Protein AF-X1NLQ5-F1 (afdb_monomer_lite)

Foldseek 3Di:
DDPPDQVVQADDDDWDKDAWFQAWDKDKDKDDWDDQQPDDLPKWKKKWWWKKKAAAPADPQWFRKWWFKWKDQPRPPDTDTQDTCCVPVDHHGMDGQHDPPGTDIGTPSVQRSTTMMIMTIIGTDGRTTGRMMMIIYPIDIDIGDDDPDPDPPLQFWAKFFRDWPDDDQEDAAQDKDWTKTKMATAHQAWDWKKKKKWKAFPVVRDTPDIFIDHGDTHHHGDTDMDTTPIDHHHAPTKMKMKMAIDDPRHPDRVRGIDMDIHHHHHDDPPPDDPPPDD

pLDDT: mean 75.46, std 15.58, range [33.31, 97.88]

Organism: NCBI:txid412755

Secondary structure (DSSP, 8-state):
-----GGGSSSSS--EEE---SS-EEEEEEPPPEE-TTS-TTSEEEEEEEEEEEE----TTS---EEEEEEESSSSS--EEEEEHHHHS-SSEEEEE--SS--EEEE-GGGTTSEEEEEEEEEE-SSS---EEEEEEEEEEEEES---SS---TTS--EEEEEEEES-SEEETT--B--EEEEEE-SSS-EEEEEEEEEEETTT--EEEEEEEEEEEE-TT-EEEEE-S-B-PPTTEEEEEEEEEE-TT-S-TTSSEEEEEEEEE------S------

Sequence (278 aa):
HGNYAPGQFCHGSWGAYIWWSSYPQNEWLKTFPVDLSGYDPEDSVDLTLSSAFYQGWPPPWAGTGGNYIKVSTDGGATYDEIVDLVTEYGGSGWTYINDYPNPLEIRISEYIGETIMIAFHYYASTIYGGFSVWSVDDVCVIVSGGGGGEEPDVDSLDLELMAIIRPKTEEEANVPFTPEILVFNNLDSTAHARLSCKIKDRQTMENVYEDILSVVPLEPGENDIYGFRDFTPEGGKEYNALFTLEHPDDVNPDNDYKDKNFYATVGMDVTPFEILAP

Radius of gyration: 22.12 Å; chains: 1; bounding box: 66×36×52 Å

Structure (mmCIF, N/CA/C/O backbone):
data_AF-X1NLQ5-F1
#
_entry.id   AF-X1NLQ5-F1
#
loop_
_atom_site.group_PDB
_atom_site.id
_atom_site.type_symbol
_atom_site.label_atom_id
_atom_site.label_alt_id
_atom_site.label_comp_id
_atom_site.label_asym_id
_atom_site.label_entity_id
_atom_site.label_seq_id
_atom_site.pdbx_PDB_ins_code
_atom_site.Cartn_x
_atom_site.Cartn_y
_atom_site.Cartn_z
_atom_site.occupancy
_atom_site.B_iso_or_equiv
_atom_site.auth_seq_id
_atom_site.auth_comp_id
_atom_site.auth_asym_id
_atom_site.auth_atom_id
_atom_site.pdbx_PDB_model_num
ATOM 1 N N . HIS A 1 1 ? 27.776 21.283 -0.385 1.00 33.31 1 HIS A N 1
ATOM 2 C CA . HIS A 1 1 ? 27.077 20.373 -1.309 1.00 33.31 1 HIS A CA 1
ATOM 3 C C . HIS A 1 1 ? 26.484 19.266 -0.458 1.00 33.31 1 HIS A C 1
ATOM 5 O O . HIS A 1 1 ? 27.247 18.459 0.050 1.00 33.31 1 HIS A O 1
ATOM 11 N N . GLY A 1 2 ? 25.187 19.353 -0.145 1.00 35.50 2 GLY A N 1
ATOM 12 C CA . GLY A 1 2 ? 24.512 18.368 0.705 1.00 35.50 2 GLY A CA 1
ATOM 13 C C . GLY A 1 2 ? 24.489 17.009 0.012 1.00 35.50 2 GLY A C 1
ATOM 14 O O . GLY A 1 2 ? 24.264 16.945 -1.194 1.00 35.50 2 GLY A O 1
ATOM 15 N N . ASN A 1 3 ? 24.800 15.954 0.758 1.00 39.50 3 ASN A N 1
ATOM 16 C CA . ASN A 1 3 ? 24.782 14.580 0.275 1.00 39.50 3 ASN A CA 1
ATOM 17 C C . ASN A 1 3 ? 23.325 14.138 0.083 1.00 39.50 3 ASN A C 1
ATOM 19 O O . ASN A 1 3 ? 22.715 13.645 1.024 1.00 39.50 3 ASN A O 1
ATOM 23 N N . TYR A 1 4 ? 22.777 14.330 -1.117 1.00 47.78 4 TYR A N 1
ATOM 24 C CA . TYR A 1 4 ? 21.528 13.698 -1.541 1.00 47.78 4 TYR A CA 1
ATOM 25 C C . TYR A 1 4 ? 21.849 12.251 -1.910 1.00 47.78 4 TYR A C 1
ATOM 27 O O . TYR A 1 4 ? 22.254 11.957 -3.035 1.00 47.78 4 TYR A O 1
ATOM 35 N N . ALA A 1 5 ? 21.798 11.366 -0.918 1.00 55.50 5 ALA A N 1
ATOM 36 C CA . ALA A 1 5 ? 21.852 9.934 -1.155 1.00 55.50 5 ALA A CA 1
ATOM 37 C C . ALA A 1 5 ? 20.409 9.427 -1.341 1.00 55.50 5 ALA A C 1
ATOM 39 O O . ALA A 1 5 ? 19.540 9.827 -0.569 1.00 55.50 5 ALA A O 1
ATOM 40 N N . PRO A 1 6 ? 20.141 8.521 -2.296 1.00 53.88 6 PRO A N 1
ATOM 41 C CA . PRO A 1 6 ? 18.822 7.918 -2.511 1.00 53.88 6 PRO A CA 1
ATOM 42 C C . PRO A 1 6 ? 18.274 7.229 -1.249 1.00 53.88 6 PRO A C 1
ATOM 44 O O . PRO A 1 6 ? 17.067 7.113 -1.098 1.00 53.88 6 PRO A O 1
ATOM 47 N N . GLY A 1 7 ? 19.141 6.860 -0.295 1.00 54.59 7 GLY A N 1
ATOM 48 C CA . GLY A 1 7 ? 18.754 6.325 1.014 1.00 54.59 7 GLY A CA 1
ATOM 49 C C . GLY A 1 7 ? 17.890 7.252 1.880 1.00 54.59 7 GLY A C 1
ATOM 50 O O . GLY A 1 7 ? 17.379 6.813 2.900 1.00 54.59 7 GLY A O 1
ATOM 51 N N . GLN A 1 8 ? 17.731 8.523 1.501 1.00 56.44 8 GLN A N 1
ATOM 52 C CA . GLN A 1 8 ? 16.854 9.476 2.191 1.00 56.44 8 GLN A CA 1
ATOM 53 C C . GLN A 1 8 ? 15.404 9.461 1.680 1.00 56.44 8 GLN A C 1
ATOM 55 O O . GLN A 1 8 ? 14.585 10.193 2.223 1.00 56.44 8 GLN A O 1
ATOM 60 N N . PHE A 1 9 ? 15.099 8.665 0.650 1.00 59.53 9 PHE A N 1
ATOM 61 C CA . PHE A 1 9 ? 13.811 8.684 -0.060 1.00 59.53 9 PHE A CA 1
ATOM 62 C C . PHE A 1 9 ? 13.050 7.362 0.043 1.00 59.53 9 PHE A C 1
ATOM 64 O O . PHE A 1 9 ? 12.179 7.103 -0.777 1.00 59.53 9 PHE A O 1
ATOM 71 N N . CYS A 1 10 ? 13.408 6.525 1.016 1.00 56.34 10 CYS A N 1
ATOM 72 C CA . CYS A 1 10 ? 12.655 5.318 1.322 1.00 56.34 10 CYS A CA 1
ATOM 73 C C . CYS A 1 10 ? 11.902 5.475 2.633 1.00 56.34 10 CYS A C 1
ATOM 75 O O . CYS A 1 10 ? 12.393 6.081 3.593 1.00 56.34 10 CYS A O 1
ATOM 77 N N . HIS A 1 11 ? 10.709 4.910 2.669 1.00 57.31 11 HIS A N 1
ATOM 78 C CA . HIS A 1 11 ? 9.819 4.930 3.801 1.00 57.31 11 HIS A CA 1
ATOM 79 C C . HIS A 1 11 ? 10.058 3.709 4.690 1.00 57.31 11 HIS A C 1
ATOM 81 O O . HIS A 1 11 ? 9.619 2.593 4.449 1.00 57.31 11 HIS A O 1
ATOM 87 N N . GLY A 1 12 ? 10.709 3.940 5.833 1.00 52.44 12 GLY A N 1
ATOM 88 C CA . GLY A 1 12 ? 11.013 2.890 6.809 1.00 52.44 12 GLY A CA 1
ATOM 89 C C . GLY A 1 12 ? 12.484 2.498 6.829 1.00 52.44 12 GLY A C 1
ATOM 90 O O . GLY A 1 12 ? 13.355 3.313 6.551 1.00 52.44 12 GLY A O 1
ATOM 91 N N . SER A 1 13 ? 12.765 1.274 7.274 1.00 53.22 13 SER A N 1
ATOM 92 C CA . SER A 1 13 ? 14.134 0.834 7.582 1.00 53.22 13 SER A CA 1
ATOM 93 C C . SER A 1 13 ? 14.891 0.261 6.380 1.00 53.22 13 SER A C 1
ATOM 95 O O . SER A 1 13 ? 16.094 0.029 6.483 1.00 53.22 13 SER A O 1
ATOM 97 N N . TRP A 1 14 ? 14.204 0.009 5.263 1.00 57.69 14 TRP A N 1
ATOM 98 C CA . TRP A 1 14 ? 14.739 -0.689 4.094 1.00 57.69 14 TRP A CA 1
ATOM 99 C C . TRP A 1 14 ? 14.195 -0.064 2.812 1.00 57.69 14 TRP A C 1
ATOM 101 O O . TRP A 1 14 ? 13.097 0.473 2.819 1.00 57.69 14 TRP A O 1
ATOM 111 N N . GLY A 1 15 ? 14.952 -0.170 1.723 1.00 65.44 15 GLY A N 1
ATOM 112 C CA . GLY A 1 15 ? 14.549 0.313 0.406 1.00 65.44 15 GLY A CA 1
ATOM 113 C C . GLY A 1 15 ? 15.316 -0.408 -0.695 1.00 65.44 15 GLY A C 1
ATOM 114 O O . GLY A 1 15 ? 16.399 -0.956 -0.449 1.00 65.44 15 GLY A O 1
ATOM 115 N N . ALA A 1 16 ? 14.754 -0.435 -1.902 1.00 75.75 16 ALA A N 1
ATOM 116 C CA . ALA A 1 16 ? 15.431 -0.984 -3.066 1.00 75.75 16 ALA A CA 1
ATOM 117 C C . ALA A 1 16 ? 16.159 0.128 -3.825 1.00 75.75 16 ALA A C 1
ATOM 119 O O . ALA A 1 16 ? 15.564 1.136 -4.205 1.00 75.75 16 ALA A O 1
ATOM 120 N N . TYR A 1 17 ? 17.457 -0.076 -4.061 1.00 77.56 17 TYR A N 1
ATOM 121 C CA . TYR A 1 17 ? 18.307 0.911 -4.715 1.00 77.56 17 TYR A CA 1
ATOM 122 C C . TYR A 1 17 ? 19.137 0.290 -5.822 1.00 77.56 17 TYR A C 1
ATOM 124 O O . TYR A 1 17 ? 19.748 -0.766 -5.658 1.00 77.56 17 TYR A O 1
ATOM 132 N N . ILE A 1 18 ? 19.240 1.040 -6.904 1.00 79.38 18 ILE A N 1
ATOM 133 C CA . ILE A 1 18 ? 20.197 0.857 -7.977 1.00 79.38 18 ILE A CA 1
ATOM 134 C C . ILE A 1 18 ? 21.206 1.989 -7.865 1.00 79.38 18 ILE A C 1
ATOM 136 O O . ILE A 1 18 ? 20.851 3.167 -7.760 1.00 79.38 18 ILE A O 1
ATOM 140 N N . TRP A 1 19 ? 22.482 1.619 -7.847 1.00 78.19 19 TRP A N 1
ATOM 141 C CA . TRP A 1 19 ? 23.581 2.567 -7.740 1.00 78.19 19 TRP A CA 1
ATOM 142 C C . TRP A 1 19 ? 24.345 2.662 -9.053 1.00 78.19 19 TRP A C 1
ATOM 144 O O . TRP A 1 19 ? 24.369 1.718 -9.841 1.00 78.19 19 TRP A O 1
ATOM 154 N N . TRP A 1 20 ? 25.027 3.786 -9.265 1.00 76.38 20 TRP A N 1
ATOM 155 C CA . TRP A 1 20 ? 25.886 3.936 -10.431 1.00 76.38 20 TRP A CA 1
ATOM 156 C C . TRP A 1 20 ? 27.045 2.933 -10.387 1.00 76.38 20 TRP A C 1
ATOM 158 O O . TRP A 1 20 ? 27.570 2.600 -9.319 1.00 76.38 20 TRP A O 1
ATOM 168 N N . SER A 1 21 ? 27.493 2.489 -11.558 1.00 75.94 21 SER A N 1
ATOM 169 C CA . SER A 1 21 ? 28.644 1.599 -11.690 1.00 75.94 21 SER A CA 1
ATOM 170 C C . SER A 1 21 ? 29.525 2.013 -12.857 1.00 75.94 21 SER A C 1
ATOM 172 O O . SER A 1 21 ? 29.068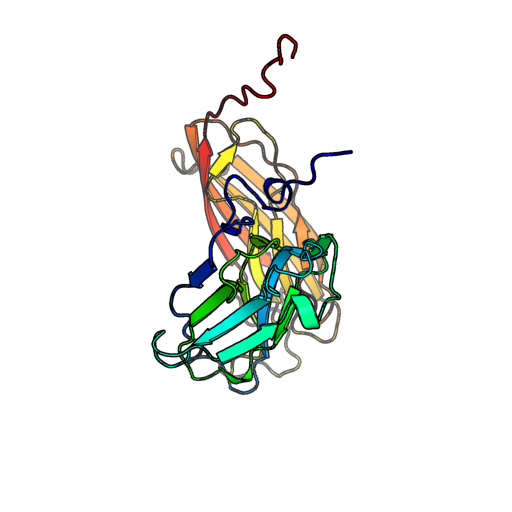 2.539 -13.867 1.00 75.94 21 SER A O 1
ATOM 174 N N . SER A 1 22 ? 30.819 1.715 -12.745 1.00 75.06 22 SER A N 1
ATOM 175 C CA . SER A 1 22 ? 31.760 1.827 -13.864 1.00 75.06 22 SER A CA 1
ATOM 176 C C . SER A 1 22 ? 31.676 0.635 -14.829 1.00 75.06 22 SER A C 1
ATOM 178 O O . SER A 1 22 ? 32.316 0.667 -15.880 1.00 75.06 22 SER A O 1
ATOM 180 N N . TYR A 1 23 ? 30.902 -0.404 -14.497 1.00 77.56 23 TYR A N 1
ATOM 181 C CA . TYR A 1 23 ? 30.743 -1.638 -15.276 1.00 77.56 23 TYR A CA 1
ATOM 182 C C . TYR A 1 23 ? 29.340 -1.754 -15.883 1.00 77.56 23 TYR A C 1
ATOM 184 O O . TYR A 1 23 ? 28.411 -1.201 -15.301 1.00 77.56 23 TYR A O 1
ATOM 192 N N . PRO A 1 24 ? 29.161 -2.490 -16.999 1.00 80.69 24 PRO A N 1
ATOM 193 C CA . PRO A 1 24 ? 27.843 -2.722 -17.588 1.00 80.69 24 PRO A CA 1
ATOM 194 C C . PRO A 1 24 ? 26.831 -3.208 -16.545 1.00 80.69 24 PRO A C 1
ATOM 196 O O . PRO A 1 24 ? 27.152 -4.082 -15.737 1.00 80.69 24 PRO A O 1
ATOM 199 N N . GLN A 1 25 ? 25.621 -2.654 -16.586 1.00 83.38 25 GLN A N 1
ATOM 200 C CA . GLN A 1 25 ? 24.551 -2.977 -15.643 1.00 83.38 25 GLN A CA 1
ATOM 201 C C . GLN A 1 25 ? 23.329 -3.496 -16.387 1.00 83.38 25 GLN A C 1
ATOM 203 O O . GLN A 1 25 ? 22.965 -3.008 -17.458 1.00 83.38 25 GLN A O 1
ATOM 208 N N . ASN A 1 26 ? 22.734 -4.528 -15.806 1.00 86.69 26 ASN A N 1
ATOM 209 C CA . ASN A 1 26 ? 21.506 -5.159 -16.255 1.00 86.69 26 ASN A CA 1
ATOM 210 C C . ASN A 1 26 ? 20.814 -5.699 -15.001 1.00 86.69 26 ASN A C 1
ATOM 212 O O . ASN A 1 26 ? 20.924 -6.879 -14.663 1.00 86.69 26 ASN A O 1
ATOM 216 N N . GLU A 1 27 ? 20.248 -4.778 -14.234 1.00 86.25 27 GLU A N 1
ATOM 217 C CA . GLU A 1 27 ? 19.760 -5.006 -12.880 1.00 86.25 27 GLU A CA 1
ATOM 218 C C . GLU A 1 27 ? 18.239 -5.061 -12.893 1.00 86.25 27 GLU A C 1
ATOM 220 O O . GLU A 1 27 ? 17.581 -4.215 -13.494 1.00 86.25 27 GLU A O 1
ATOM 225 N N . TRP A 1 28 ? 17.692 -6.087 -12.246 1.00 89.19 28 TRP A N 1
ATOM 226 C CA . TRP A 1 28 ? 16.264 -6.370 -12.237 1.00 89.19 28 TRP A CA 1
ATOM 227 C C . TRP A 1 28 ? 15.793 -6.533 -10.802 1.00 89.19 28 TRP A C 1
ATOM 229 O O . TRP A 1 28 ? 16.275 -7.415 -10.088 1.00 89.19 28 TRP A O 1
ATOM 239 N N . LEU A 1 29 ? 14.794 -5.748 -10.423 1.00 88.00 29 LEU A N 1
ATOM 240 C CA . LEU A 1 29 ? 13.939 -6.020 -9.279 1.00 88.00 29 LEU A CA 1
ATOM 241 C C . LEU A 1 29 ? 12.575 -6.441 -9.815 1.00 88.00 29 LEU A C 1
ATOM 243 O O . LEU A 1 29 ? 12.022 -5.772 -10.680 1.00 88.00 29 LEU A O 1
ATOM 247 N N . LYS A 1 30 ? 12.052 -7.570 -9.343 1.00 86.06 30 LYS A N 1
ATOM 248 C CA . LYS A 1 30 ? 10.811 -8.163 -9.849 1.00 86.06 30 LYS A CA 1
ATOM 249 C C . LYS A 1 30 ? 9.852 -8.394 -8.695 1.00 86.06 30 LYS A C 1
ATOM 251 O O . LYS A 1 30 ? 10.278 -8.879 -7.646 1.00 86.06 30 LYS A O 1
ATOM 256 N N . THR A 1 31 ? 8.580 -8.084 -8.899 1.00 80.81 31 THR A N 1
ATOM 257 C CA . THR A 1 31 ? 7.523 -8.438 -7.953 1.00 80.81 31 THR A CA 1
ATOM 258 C C . THR A 1 31 ? 7.253 -9.943 -7.994 1.00 80.81 31 THR A C 1
ATOM 260 O O . THR A 1 31 ? 7.680 -10.661 -8.904 1.00 80.81 31 THR A O 1
ATOM 263 N N . PHE A 1 32 ? 6.514 -10.432 -7.004 1.00 79.12 32 PHE A N 1
ATOM 264 C CA . PHE A 1 32 ? 5.795 -11.696 -7.132 1.00 79.12 32 PHE A CA 1
ATOM 265 C C . PHE A 1 32 ? 4.669 -11.565 -8.186 1.00 79.12 32 PHE A C 1
ATOM 267 O O . PHE A 1 32 ? 4.322 -10.438 -8.558 1.00 79.12 32 PHE A O 1
ATOM 274 N N . PRO A 1 33 ? 4.112 -12.684 -8.689 1.00 78.25 33 PRO A N 1
ATOM 275 C CA . PRO A 1 33 ? 2.953 -12.645 -9.576 1.00 78.25 33 PRO A CA 1
ATOM 276 C C . PRO A 1 33 ? 1.742 -11.988 -8.901 1.00 78.25 33 PRO A C 1
ATOM 278 O O . PRO A 1 33 ? 1.371 -12.378 -7.796 1.00 78.25 33 PRO A O 1
ATOM 281 N N . VAL A 1 34 ? 1.137 -11.016 -9.574 1.00 78.00 34 VAL A N 1
ATOM 282 C CA . VAL A 1 34 ? -0.096 -10.327 -9.187 1.00 78.00 34 VAL A CA 1
ATOM 283 C C . VAL A 1 34 ? -1.214 -10.886 -10.056 1.00 78.00 34 VAL A C 1
ATOM 285 O O . VAL A 1 34 ? -1.163 -10.776 -11.280 1.00 78.00 34 VAL A O 1
ATOM 288 N N . ASP A 1 35 ? -2.185 -11.544 -9.434 1.00 81.25 35 ASP A N 1
ATOM 289 C CA . ASP A 1 35 ? -3.315 -12.136 -10.144 1.00 81.25 35 ASP A CA 1
ATOM 290 C C . ASP A 1 35 ? -4.410 -11.088 -10.346 1.00 81.25 35 ASP A C 1
ATOM 292 O O . ASP A 1 35 ? -5.018 -10.642 -9.375 1.00 81.25 35 ASP A O 1
ATOM 296 N N . LEU A 1 36 ? -4.641 -10.695 -11.601 1.00 74.81 36 LEU A N 1
ATOM 297 C CA . LEU A 1 36 ? -5.704 -9.774 -11.993 1.00 74.81 36 LEU A CA 1
ATOM 298 C C . LEU A 1 36 ? -6.865 -10.489 -12.705 1.00 74.81 36 LEU A C 1
ATOM 300 O O . LEU A 1 36 ? -7.744 -9.839 -13.269 1.00 74.81 36 LEU A O 1
ATOM 304 N N . SER A 1 37 ? -6.882 -11.825 -12.709 1.00 76.56 37 SER A N 1
ATOM 305 C CA . SER A 1 37 ? -7.856 -12.607 -13.482 1.00 76.56 37 SER A CA 1
ATOM 306 C C . SER A 1 37 ? -9.287 -12.558 -12.943 1.00 76.56 37 SER A C 1
ATOM 308 O O . SER A 1 37 ? -10.223 -12.925 -13.654 1.00 76.56 37 SER A O 1
ATOM 310 N N . GLY A 1 38 ? -9.454 -12.122 -11.692 1.00 68.12 38 GLY A N 1
ATOM 311 C CA . GLY A 1 38 ? -10.743 -12.040 -11.007 1.00 68.12 38 GLY A CA 1
ATOM 312 C C . GLY A 1 38 ? -11.421 -10.668 -11.035 1.00 68.12 38 GLY A C 1
ATOM 313 O O . GLY A 1 38 ? -12.523 -10.572 -10.503 1.00 68.12 38 GLY A O 1
ATOM 314 N N . TYR A 1 39 ? -10.784 -9.641 -11.606 1.00 63.75 39 TYR A N 1
ATOM 315 C CA . TYR A 1 39 ? -11.328 -8.277 -11.662 1.00 63.75 39 TYR A CA 1
ATOM 316 C C . TYR A 1 39 ? -12.188 -8.056 -12.913 1.00 63.75 39 TYR A C 1
ATOM 318 O O . TYR A 1 39 ? -12.009 -8.752 -13.921 1.00 63.75 39 TYR A O 1
ATOM 326 N N . ASP A 1 40 ? -13.141 -7.125 -12.841 1.00 68.00 40 ASP A N 1
ATOM 327 C CA . ASP A 1 40 ? -14.010 -6.792 -13.970 1.00 68.00 40 ASP A CA 1
ATOM 328 C C . ASP A 1 40 ? -13.181 -6.069 -15.046 1.00 68.00 40 ASP A C 1
ATOM 330 O O . ASP A 1 40 ? -12.409 -5.174 -14.711 1.00 68.00 40 ASP A O 1
ATOM 334 N N . PRO A 1 41 ? -13.288 -6.426 -16.338 1.00 72.44 41 PRO A N 1
ATOM 335 C CA . PRO A 1 41 ? -12.617 -5.700 -17.417 1.00 72.44 41 PRO A CA 1
ATOM 336 C C . PRO A 1 41 ? -12.910 -4.192 -17.484 1.00 72.44 41 PRO A C 1
ATOM 338 O O . PRO A 1 41 ? -12.147 -3.473 -18.128 1.00 72.44 41 PRO A O 1
ATOM 341 N N . GLU A 1 42 ? -14.006 -3.726 -16.880 1.00 69.06 42 GLU A N 1
ATOM 342 C CA . GLU A 1 42 ? -14.344 -2.303 -16.764 1.00 69.06 42 GLU A CA 1
ATOM 343 C C . GLU A 1 42 ? -13.695 -1.626 -15.539 1.00 69.06 42 GLU A C 1
ATOM 345 O O . GLU A 1 42 ? -13.757 -0.399 -15.417 1.00 69.06 42 GLU A O 1
ATOM 350 N N . ASP A 1 43 ? -13.043 -2.390 -14.655 1.00 63.50 43 ASP A N 1
ATOM 351 C CA . ASP A 1 43 ? -12.284 -1.847 -13.533 1.00 63.50 43 ASP A CA 1
ATOM 352 C C . ASP A 1 43 ? -11.052 -1.070 -14.024 1.00 63.50 43 ASP A C 1
ATOM 354 O O . ASP A 1 43 ? -10.459 -1.330 -15.075 1.00 63.50 43 ASP A O 1
ATOM 358 N N . SER A 1 44 ? -10.616 -0.104 -13.224 1.00 70.19 44 SER A N 1
ATOM 359 C CA . SER A 1 44 ? -9.317 0.535 -13.378 1.00 70.19 44 SER A CA 1
ATOM 360 C C . SER A 1 44 ? -8.290 -0.187 -12.519 1.00 70.19 44 SER A C 1
ATOM 362 O O . SER A 1 44 ? -8.535 -0.507 -11.365 1.00 70.19 44 SER A O 1
ATOM 364 N N . VAL A 1 45 ? -7.102 -0.411 -13.063 1.00 73.06 45 VAL A N 1
ATOM 365 C CA . VAL A 1 45 ? -5.938 -0.895 -12.310 1.00 73.06 45 VAL A CA 1
ATOM 366 C C . VAL A 1 45 ? -4.794 0.083 -12.498 1.00 73.06 45 VAL A C 1
ATOM 368 O O . VAL A 1 45 ? -4.414 0.375 -13.635 1.00 73.06 45 VAL A O 1
ATOM 371 N N . ASP A 1 46 ? -4.237 0.553 -11.389 1.00 79.69 46 ASP A N 1
ATOM 372 C CA . ASP A 1 46 ? -3.124 1.489 -11.317 1.00 79.69 46 ASP A CA 1
ATOM 373 C C . ASP A 1 46 ? -1.953 0.876 -10.542 1.00 79.69 46 ASP A C 1
ATOM 375 O O . ASP A 1 46 ? -2.110 0.313 -9.459 1.00 79.69 46 ASP A O 1
ATOM 379 N N . LEU A 1 47 ? -0.750 1.003 -11.093 1.00 83.56 47 LEU A N 1
ATOM 380 C CA . LEU A 1 47 ? 0.499 0.796 -10.372 1.00 83.56 47 LEU A CA 1
ATOM 381 C C . LEU A 1 47 ? 0.913 2.125 -9.746 1.00 83.56 47 LEU A C 1
ATOM 383 O O . LEU A 1 47 ? 1.142 3.097 -10.468 1.00 83.56 47 LEU A O 1
ATOM 387 N N . THR A 1 48 ? 1.069 2.144 -8.426 1.00 83.00 48 THR A N 1
ATOM 388 C CA . THR A 1 48 ? 1.566 3.303 -7.686 1.00 83.00 48 THR A CA 1
ATOM 389 C C . THR A 1 48 ? 2.919 3.010 -7.056 1.00 83.00 48 THR A C 1
ATOM 391 O O . THR A 1 48 ? 3.151 1.900 -6.578 1.00 83.00 48 THR A O 1
ATOM 394 N N . LEU A 1 49 ? 3.821 3.990 -7.044 1.00 79.75 49 LEU A N 1
ATOM 395 C CA . LEU A 1 49 ? 5.106 3.885 -6.350 1.00 79.75 49 LEU A CA 1
ATOM 396 C C . LEU A 1 49 ? 5.704 5.251 -6.005 1.00 79.75 49 LEU A C 1
ATOM 398 O O . LEU A 1 49 ? 5.454 6.245 -6.694 1.00 79.75 49 LEU A O 1
ATOM 402 N N . SER A 1 50 ? 6.603 5.265 -5.027 1.00 78.62 50 SER A N 1
ATOM 403 C CA . SER A 1 50 ? 7.573 6.342 -4.831 1.00 78.62 50 SER A CA 1
ATOM 404 C C . SER A 1 50 ? 8.862 6.048 -5.566 1.00 78.62 50 SER A C 1
ATOM 406 O O . SER A 1 50 ? 9.352 4.913 -5.641 1.00 78.62 50 SER A O 1
ATOM 408 N N . SER A 1 51 ? 9.476 7.108 -6.086 1.00 79.62 51 SER A N 1
ATOM 409 C CA . SER A 1 51 ? 10.768 6.962 -6.728 1.00 79.62 51 SER A CA 1
ATOM 410 C C . SER A 1 51 ? 11.596 8.235 -6.705 1.0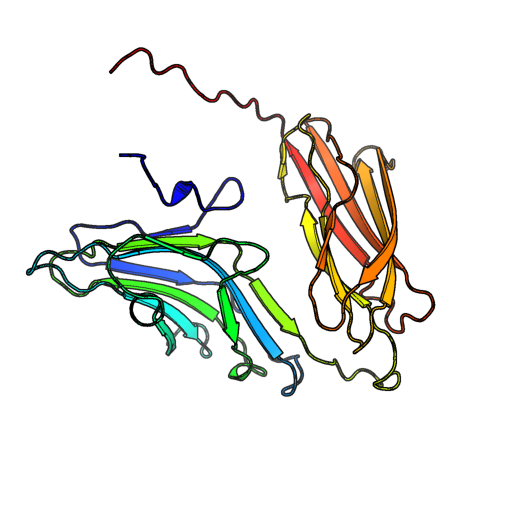0 79.62 51 SER A C 1
ATOM 412 O O . SER A 1 51 ? 11.123 9.328 -7.006 1.00 79.62 51 SER A O 1
ATOM 414 N N . ALA A 1 52 ? 12.889 8.087 -6.429 1.00 78.50 52 ALA A N 1
ATOM 415 C CA . ALA A 1 52 ? 13.880 9.106 -6.722 1.00 78.50 52 ALA A CA 1
ATOM 416 C C . ALA A 1 52 ? 14.879 8.526 -7.713 1.00 78.50 52 ALA A C 1
ATOM 418 O O . ALA A 1 52 ? 15.432 7.446 -7.501 1.00 78.50 52 ALA A O 1
ATOM 419 N N . PHE A 1 53 ? 15.160 9.250 -8.787 1.00 78.44 53 PHE A N 1
ATOM 420 C CA . PHE A 1 53 ? 16.189 8.836 -9.721 1.00 78.44 53 PHE A CA 1
ATOM 421 C C . PHE A 1 53 ? 17.056 10.007 -10.147 1.00 78.44 53 PHE A C 1
ATOM 423 O O . PHE A 1 53 ? 16.628 11.146 -10.306 1.00 78.44 53 PHE A O 1
ATOM 430 N N . TYR A 1 54 ? 18.328 9.703 -10.319 1.00 75.94 54 TYR A N 1
ATOM 431 C CA . TYR A 1 54 ? 19.330 10.592 -10.849 1.00 75.94 54 TYR A CA 1
ATOM 432 C C . TYR A 1 54 ? 19.782 10.034 -12.180 1.00 75.94 54 TYR A C 1
ATOM 434 O O . TYR A 1 54 ? 20.282 8.912 -12.229 1.00 75.94 54 TYR A O 1
ATOM 442 N N . GLN A 1 55 ? 19.681 10.829 -13.238 1.00 73.06 55 GLN A N 1
ATOM 443 C CA . GLN A 1 55 ? 20.435 10.563 -14.455 1.00 73.06 55 GLN A CA 1
ATOM 444 C C . GLN A 1 55 ? 21.685 11.441 -14.421 1.00 73.06 55 GLN A C 1
ATOM 446 O O . GLN A 1 55 ? 21.606 12.662 -14.587 1.00 73.06 55 GLN A O 1
ATOM 451 N N . GLY A 1 56 ? 22.853 10.836 -14.203 1.00 64.75 56 GLY A N 1
ATOM 452 C CA . GLY A 1 56 ? 24.121 11.541 -14.353 1.00 64.75 56 GLY A CA 1
ATOM 453 C C . GLY A 1 56 ? 24.310 12.038 -15.778 1.00 64.75 56 GLY A C 1
ATOM 454 O O . GLY A 1 56 ? 23.781 11.455 -16.720 1.00 64.75 56 GLY A O 1
ATOM 455 N N . TRP A 1 57 ? 25.072 13.120 -15.952 1.00 61.81 57 TRP A N 1
ATOM 456 C CA . TRP A 1 57 ? 25.484 13.538 -17.290 1.00 61.81 57 TRP A CA 1
ATOM 457 C C . TRP A 1 57 ? 26.535 12.537 -17.774 1.00 61.81 57 TRP A C 1
ATOM 459 O O . TRP A 1 57 ? 27.643 12.533 -17.221 1.00 61.81 57 TRP A O 1
ATOM 469 N N . PRO A 1 58 ? 26.210 11.640 -18.727 1.00 61.06 58 PRO A N 1
ATOM 470 C CA . PRO A 1 58 ? 27.170 10.635 -19.123 1.00 61.06 58 PRO A CA 1
ATOM 471 C C . PRO A 1 58 ? 28.333 11.367 -19.801 1.00 61.06 58 PRO A C 1
ATOM 473 O O . PRO A 1 58 ? 28.110 12.205 -20.682 1.00 61.06 58 PRO A O 1
ATOM 476 N N . PRO A 1 59 ? 29.591 11.102 -19.416 1.00 58.59 59 PRO A N 1
ATOM 477 C CA . PRO A 1 59 ? 30.703 11.540 -20.240 1.00 58.59 59 PRO A CA 1
ATOM 478 C C . PRO A 1 59 ? 30.546 10.958 -21.662 1.00 58.59 59 PRO A C 1
ATOM 480 O O . PRO A 1 59 ? 29.877 9.942 -21.825 1.00 58.59 59 PRO A O 1
ATOM 483 N N . PRO A 1 60 ? 31.172 11.536 -22.705 1.00 57.59 60 PRO A N 1
ATOM 484 C CA . PRO A 1 60 ? 30.915 11.179 -24.115 1.00 57.59 60 PRO A CA 1
ATOM 485 C C . PRO A 1 60 ? 31.138 9.702 -24.489 1.00 57.59 60 PRO A C 1
ATOM 487 O O . PRO A 1 60 ? 30.814 9.280 -25.593 1.00 57.59 60 PRO A O 1
ATOM 490 N N . TRP A 1 61 ? 31.769 8.946 -23.594 1.00 53.59 61 TRP A N 1
ATOM 491 C CA . TRP A 1 61 ? 32.095 7.531 -23.714 1.00 53.59 61 TRP A CA 1
ATOM 492 C C . TRP A 1 61 ? 31.196 6.623 -22.859 1.00 53.59 61 TRP A C 1
ATOM 494 O O . TRP A 1 61 ? 31.259 5.409 -23.024 1.00 53.59 61 TRP A O 1
ATOM 504 N N . ALA A 1 62 ? 30.380 7.171 -21.959 1.00 55.09 62 ALA A N 1
ATOM 505 C CA . ALA A 1 62 ? 29.415 6.418 -21.169 1.00 55.09 62 ALA A CA 1
ATOM 506 C C . ALA A 1 62 ? 28.091 6.274 -21.925 1.00 55.09 62 ALA A C 1
ATOM 508 O O . ALA A 1 62 ? 27.672 7.161 -22.669 1.00 55.09 62 ALA A O 1
ATOM 509 N N . GLY A 1 63 ? 27.439 5.137 -21.734 1.00 54.91 63 GLY A N 1
ATOM 510 C CA . GLY A 1 63 ? 26.133 4.853 -22.299 1.00 54.91 63 GLY A CA 1
ATOM 511 C C . GLY A 1 63 ? 25.042 5.607 -21.577 1.00 54.91 63 GLY A C 1
ATOM 512 O O . GLY A 1 63 ? 25.133 5.906 -20.386 1.00 54.91 63 GLY A O 1
ATOM 513 N N . THR A 1 64 ? 23.976 5.881 -22.312 1.00 58.56 64 THR A N 1
ATOM 514 C CA . THR A 1 64 ? 22.694 6.252 -21.731 1.00 58.56 64 THR A CA 1
ATOM 515 C C . THR A 1 64 ? 22.124 5.015 -21.042 1.00 58.56 64 THR A C 1
ATOM 517 O O . THR A 1 64 ? 21.721 4.065 -21.712 1.00 58.56 64 THR A O 1
ATOM 520 N N . GLY A 1 65 ? 22.169 4.998 -19.709 1.00 63.75 65 GLY A N 1
ATOM 521 C CA . GLY A 1 65 ? 21.395 4.048 -18.914 1.00 63.75 65 GLY A CA 1
ATOM 522 C C . GLY A 1 65 ? 19.920 4.443 -18.928 1.00 63.75 65 GLY A C 1
ATOM 523 O O . GLY A 1 65 ? 19.630 5.642 -18.958 1.00 63.75 65 GLY A O 1
ATOM 524 N N . GLY A 1 66 ? 19.020 3.462 -18.933 1.00 76.50 66 GLY A N 1
ATOM 525 C CA . GLY A 1 66 ? 17.576 3.688 -18.822 1.00 76.50 66 GLY A CA 1
ATOM 526 C C . GLY A 1 66 ? 17.006 3.024 -17.574 1.00 76.50 66 GLY A C 1
ATOM 527 O O . GLY A 1 66 ? 17.429 1.919 -17.222 1.00 76.50 66 GLY A O 1
ATOM 528 N N . ASN A 1 67 ? 16.081 3.724 -16.916 1.00 83.62 67 ASN A N 1
ATOM 529 C CA . ASN A 1 67 ? 15.302 3.234 -15.783 1.00 83.62 67 ASN A CA 1
ATOM 530 C C . ASN A 1 67 ? 13.906 2.897 -16.310 1.00 83.62 67 ASN A C 1
ATOM 532 O O . ASN A 1 67 ? 13.146 3.801 -16.656 1.00 83.62 67 ASN A O 1
ATOM 536 N N . TYR A 1 68 ? 13.601 1.608 -16.403 1.00 88.31 68 TYR A N 1
ATOM 537 C CA . TYR A 1 68 ? 12.383 1.122 -17.036 1.00 88.31 68 TYR A CA 1
ATOM 538 C C . TYR A 1 68 ? 11.483 0.440 -16.021 1.00 88.31 68 TYR A C 1
ATOM 540 O O . TYR A 1 68 ? 11.956 -0.358 -15.206 1.00 88.31 68 TYR A O 1
ATOM 548 N N . ILE A 1 69 ? 10.182 0.669 -16.145 1.00 92.06 69 ILE A N 1
ATOM 549 C CA . ILE A 1 69 ? 9.168 -0.179 -15.524 1.00 92.06 69 ILE A CA 1
ATOM 550 C C . ILE A 1 69 ? 8.612 -1.075 -16.620 1.00 92.06 69 ILE A C 1
ATOM 552 O O . ILE A 1 69 ? 8.324 -0.631 -17.736 1.00 92.06 69 ILE A O 1
ATOM 556 N N . LYS A 1 70 ? 8.545 -2.366 -16.320 1.00 95.25 70 LYS A N 1
ATOM 557 C CA . LYS A 1 70 ? 8.178 -3.412 -17.267 1.00 95.25 70 LYS A CA 1
ATOM 558 C C . LYS A 1 70 ? 7.156 -4.353 -16.667 1.00 95.25 70 LYS A C 1
ATOM 560 O O . LYS A 1 70 ? 7.113 -4.523 -15.451 1.00 95.25 70 LYS A O 1
ATOM 565 N N . VAL A 1 71 ? 6.408 -5.027 -17.523 1.00 96.69 71 VAL A N 1
ATOM 566 C CA . VAL A 1 71 ? 5.398 -6.009 -17.132 1.00 96.69 71 VAL A CA 1
ATOM 567 C C . VAL A 1 71 ? 5.584 -7.302 -17.914 1.00 96.69 71 VAL A C 1
ATOM 569 O O . VAL A 1 71 ? 6.022 -7.299 -19.062 1.00 96.69 71 VAL A O 1
ATOM 572 N N . SER A 1 72 ? 5.304 -8.422 -17.265 1.00 96.75 72 SER A N 1
ATOM 573 C CA . SER A 1 72 ? 5.300 -9.752 -17.862 1.00 96.75 72 SER A CA 1
ATOM 574 C C . SER A 1 72 ? 3.944 -10.398 -17.638 1.00 96.75 72 SER A C 1
ATOM 576 O O . SER A 1 72 ? 3.466 -10.406 -16.508 1.00 96.75 72 SER A O 1
ATOM 578 N N . THR A 1 73 ? 3.373 -10.981 -18.689 1.00 96.19 73 THR A N 1
ATOM 579 C CA . THR A 1 73 ? 2.126 -11.768 -18.666 1.00 96.19 73 THR A CA 1
ATOM 580 C C . THR A 1 73 ? 2.385 -13.272 -18.835 1.00 96.19 73 THR A C 1
ATOM 582 O O . THR A 1 73 ? 1.463 -14.079 -18.843 1.00 96.19 73 THR A O 1
ATOM 585 N N . ASP A 1 74 ? 3.652 -13.686 -18.961 1.00 94.62 74 ASP A N 1
ATOM 586 C CA . ASP A 1 74 ? 4.059 -15.063 -19.276 1.00 94.62 74 ASP A CA 1
ATOM 587 C C . ASP A 1 74 ? 4.867 -15.733 -18.150 1.00 94.62 74 ASP A C 1
ATOM 589 O O . ASP A 1 74 ? 5.675 -16.637 -18.381 1.00 94.62 74 ASP A O 1
ATOM 593 N N . GLY A 1 75 ? 4.655 -15.287 -16.908 1.00 87.44 75 GLY A N 1
ATOM 594 C CA . GLY A 1 75 ? 5.361 -15.811 -15.736 1.00 87.44 75 GLY A CA 1
ATOM 595 C C . GLY A 1 75 ? 6.838 -15.408 -15.676 1.00 87.44 75 GLY A C 1
ATOM 596 O O . GLY A 1 75 ? 7.655 -16.124 -15.091 1.00 87.44 75 GLY A O 1
ATOM 597 N N . GLY A 1 76 ? 7.198 -14.275 -16.282 1.00 88.81 76 GLY A N 1
ATOM 598 C CA . GLY A 1 76 ? 8.530 -13.679 -16.219 1.00 88.81 76 GLY A CA 1
ATOM 599 C C . GLY A 1 76 ? 9.501 -14.157 -17.298 1.00 88.81 76 GLY A C 1
ATOM 600 O O . GLY A 1 76 ? 10.713 -13.963 -17.133 1.00 88.81 76 GLY A O 1
ATOM 601 N N . ALA A 1 77 ? 9.019 -14.793 -18.371 1.00 92.25 77 ALA A N 1
ATOM 602 C CA . ALA A 1 77 ? 9.862 -15.222 -19.485 1.00 92.25 77 ALA A CA 1
ATOM 603 C C . ALA A 1 77 ? 10.192 -14.051 -20.422 1.00 92.25 77 ALA A C 1
ATOM 605 O O . ALA A 1 77 ? 11.338 -13.928 -20.869 1.00 92.25 77 ALA A O 1
ATOM 606 N N . THR A 1 78 ? 9.231 -13.159 -20.658 1.00 95.25 78 THR A N 1
ATOM 607 C CA . THR A 1 78 ? 9.399 -11.906 -21.401 1.00 95.25 78 THR A CA 1
ATOM 608 C C . THR A 1 78 ? 8.843 -10.719 -20.615 1.00 95.25 78 THR A C 1
ATOM 610 O O . THR A 1 78 ? 8.040 -10.893 -19.702 1.00 95.25 78 THR A O 1
ATOM 613 N N . TYR A 1 79 ? 9.353 -9.517 -20.907 1.00 95.06 79 TYR A N 1
ATOM 614 C CA . TYR A 1 79 ? 8.976 -8.276 -20.227 1.00 95.06 79 TYR A CA 1
ATOM 615 C C . TYR A 1 79 ? 8.838 -7.141 -21.237 1.00 95.06 79 TYR A C 1
ATOM 617 O O . TYR A 1 79 ? 9.838 -6.732 -21.841 1.00 95.06 79 TYR A O 1
ATOM 625 N N . ASP A 1 80 ? 7.626 -6.616 -21.350 1.00 96.38 80 ASP A N 1
ATOM 626 C CA . ASP A 1 80 ? 7.301 -5.451 -22.160 1.00 96.38 80 ASP A CA 1
ATOM 627 C C . ASP A 1 80 ? 7.483 -4.174 -21.340 1.00 96.38 80 ASP A C 1
ATOM 629 O O . ASP A 1 80 ? 7.268 -4.144 -20.130 1.00 96.38 80 ASP A O 1
ATOM 633 N N . GLU A 1 81 ? 7.967 -3.121 -21.990 1.00 94.56 81 GLU A N 1
ATOM 634 C CA . GLU A 1 81 ? 8.192 -1.824 -21.359 1.00 94.56 81 GLU A CA 1
ATOM 635 C C . GLU A 1 81 ? 6.889 -1.037 -21.286 1.00 94.56 81 GLU A C 1
ATOM 637 O O . GLU A 1 81 ? 6.232 -0.858 -22.309 1.00 94.56 81 GLU A O 1
ATOM 642 N N . ILE A 1 82 ? 6.543 -0.572 -20.084 1.00 93.25 82 ILE A N 1
ATOM 643 C CA . ILE A 1 82 ? 5.359 0.264 -19.854 1.00 93.25 82 ILE A CA 1
ATOM 644 C C . ILE A 1 82 ? 5.727 1.715 -19.542 1.00 93.25 82 ILE A C 1
ATOM 646 O O . ILE A 1 82 ? 4.942 2.601 -19.853 1.00 93.25 82 ILE A O 1
ATOM 650 N N . VAL A 1 83 ? 6.918 1.960 -18.979 1.00 89.38 83 VAL A N 1
ATOM 651 C CA . VAL A 1 83 ? 7.433 3.309 -18.694 1.00 89.38 83 VAL A CA 1
ATOM 652 C C . VAL A 1 83 ? 8.946 3.370 -18.900 1.00 89.38 83 VAL A C 1
ATOM 654 O O . VAL A 1 83 ? 9.680 2.503 -18.409 1.00 89.38 83 VAL A O 1
ATOM 657 N N . ASP A 1 84 ? 9.415 4.440 -19.548 1.00 86.81 84 ASP A N 1
ATOM 658 C CA . ASP A 1 84 ? 10.818 4.881 -19.539 1.00 86.81 84 ASP A CA 1
ATOM 659 C C . ASP A 1 84 ? 10.938 6.181 -18.736 1.00 86.81 84 ASP A C 1
ATOM 661 O O . ASP A 1 84 ? 10.722 7.288 -19.241 1.00 86.81 84 ASP A O 1
ATOM 665 N N . LEU A 1 85 ? 11.350 6.047 -17.474 1.00 79.00 85 LEU A N 1
ATOM 666 C CA . LEU A 1 85 ? 11.404 7.163 -16.529 1.00 79.00 85 LEU A CA 1
ATOM 667 C C . LEU A 1 85 ? 12.363 8.272 -16.980 1.00 79.00 85 LEU A C 1
ATOM 669 O O . LEU A 1 85 ? 12.166 9.440 -16.647 1.00 79.00 85 LEU A O 1
ATOM 673 N N . VAL A 1 86 ? 13.411 7.932 -17.735 1.00 72.56 86 VAL A N 1
ATOM 674 C CA . VAL A 1 86 ? 14.413 8.910 -18.182 1.00 72.56 86 VAL A CA 1
ATOM 675 C C . VAL A 1 86 ? 13.859 9.766 -19.317 1.00 72.56 86 VAL A C 1
ATOM 677 O O . VAL A 1 86 ? 14.114 10.974 -19.359 1.00 72.56 86 VAL A O 1
ATOM 680 N N . THR A 1 87 ? 13.114 9.149 -20.232 1.00 74.25 87 THR A N 1
ATOM 681 C CA . THR A 1 87 ? 12.497 9.845 -21.366 1.00 74.25 87 THR A CA 1
ATOM 682 C C . THR A 1 87 ? 11.270 10.642 -20.932 1.00 74.25 87 THR A C 1
ATOM 684 O O . THR A 1 87 ? 11.105 11.783 -21.366 1.00 74.25 87 THR A O 1
ATOM 687 N N . GLU A 1 88 ? 10.438 10.082 -20.056 1.00 71.44 88 GLU A N 1
ATOM 688 C CA . GLU A 1 88 ? 9.147 10.668 -19.679 1.00 71.44 88 GLU A CA 1
ATOM 689 C C . GLU A 1 88 ? 9.265 11.849 -18.711 1.00 71.44 88 GLU A C 1
ATOM 691 O O . GLU A 1 88 ? 8.570 12.851 -18.873 1.00 71.44 88 GLU A O 1
ATOM 696 N N . TYR A 1 89 ? 10.184 11.787 -17.744 1.00 67.25 89 TYR A N 1
ATOM 697 C CA . TYR A 1 89 ? 10.239 12.748 -16.633 1.00 67.25 89 TYR A CA 1
ATOM 698 C C . TYR A 1 89 ? 11.417 13.731 -16.702 1.00 67.25 89 TYR A C 1
ATOM 700 O O . TYR A 1 89 ? 11.684 14.463 -15.749 1.00 67.25 89 TYR A O 1
ATOM 708 N N . GLY A 1 90 ? 12.083 13.810 -17.856 1.00 54.38 90 GLY A N 1
ATOM 709 C CA . GLY A 1 90 ? 13.095 14.824 -18.146 1.00 54.38 90 GLY A CA 1
ATOM 710 C C . GLY A 1 90 ? 14.480 14.479 -17.593 1.00 54.38 90 GLY A C 1
ATOM 711 O O . GLY A 1 90 ? 14.703 14.362 -16.392 1.00 54.38 90 GLY A O 1
ATOM 712 N N . GLY A 1 91 ? 15.438 14.330 -18.509 1.00 61.78 91 GLY A N 1
ATOM 713 C CA . GLY A 1 91 ? 16.799 13.895 -18.205 1.00 61.78 91 GLY A CA 1
ATOM 714 C C . GLY A 1 91 ? 17.707 14.894 -17.465 1.00 61.78 91 GLY A C 1
ATOM 715 O O . GLY A 1 91 ? 17.397 16.064 -17.269 1.00 61.78 91 GLY A O 1
ATOM 716 N N . SER A 1 92 ? 18.900 14.380 -17.136 1.00 59.41 92 SER A N 1
ATOM 717 C CA . SER A 1 92 ? 20.039 14.977 -16.413 1.00 59.41 92 SER A CA 1
ATOM 718 C C . SER A 1 92 ? 19.702 15.744 -15.131 1.00 59.41 92 SER A C 1
ATOM 720 O O . SER A 1 92 ? 19.281 16.896 -15.166 1.00 59.41 92 SER A O 1
ATOM 722 N N . GLY A 1 93 ? 20.016 15.144 -13.986 1.00 65.44 93 GLY A N 1
ATOM 723 C CA . GLY A 1 93 ? 19.724 15.716 -12.675 1.00 65.44 93 GLY A CA 1
ATOM 724 C C . GLY A 1 93 ? 18.963 14.743 -11.791 1.00 65.44 93 GLY A C 1
ATOM 725 O O . GLY A 1 93 ? 18.711 13.605 -12.180 1.00 65.44 93 GLY A O 1
ATOM 726 N N . TRP A 1 94 ? 18.671 15.193 -10.574 1.00 72.88 94 TRP A N 1
ATOM 727 C CA . TRP A 1 94 ? 17.806 14.464 -9.658 1.00 72.88 94 TRP A CA 1
ATOM 728 C C . TRP A 1 94 ? 16.352 14.789 -9.978 1.00 72.88 94 TRP A C 1
ATOM 730 O O . TRP A 1 94 ? 15.968 15.959 -9.923 1.00 72.88 94 TRP A O 1
ATOM 740 N N . THR A 1 95 ? 15.573 13.751 -10.243 1.00 74.81 95 THR A N 1
ATOM 741 C CA . THR A 1 95 ? 14.119 13.795 -10.307 1.00 74.81 95 THR A CA 1
ATOM 742 C C . THR A 1 95 ? 13.576 13.049 -9.100 1.00 74.81 95 THR A C 1
ATOM 744 O O . THR A 1 95 ? 13.987 11.926 -8.800 1.00 74.81 95 THR A O 1
ATOM 747 N N . TYR A 1 96 ? 12.675 13.712 -8.387 1.00 71.25 96 TYR A N 1
ATOM 748 C CA . TYR A 1 96 ? 12.028 13.177 -7.201 1.00 71.25 96 TYR A CA 1
ATOM 749 C C . TYR A 1 96 ? 10.543 13.075 -7.490 1.00 71.25 96 TYR A C 1
ATOM 751 O O . TYR A 1 96 ? 9.900 14.089 -7.767 1.00 71.25 96 TYR A O 1
ATOM 759 N N . ILE A 1 97 ? 10.021 11.862 -7.413 1.00 69.38 97 ILE A N 1
ATOM 760 C CA . ILE A 1 97 ? 8.595 11.591 -7.372 1.00 69.38 97 ILE A CA 1
ATOM 761 C C . ILE A 1 97 ? 8.321 11.217 -5.919 1.00 69.38 97 ILE A C 1
ATOM 763 O O . ILE A 1 97 ? 8.543 10.086 -5.488 1.00 69.38 97 ILE A O 1
ATOM 767 N N . ASN A 1 98 ? 8.043 12.263 -5.142 1.00 56.00 98 ASN A N 1
ATOM 768 C CA . ASN A 1 98 ? 7.919 12.200 -3.695 1.00 56.00 98 ASN A CA 1
ATOM 769 C C . ASN A 1 98 ? 6.495 11.779 -3.330 1.00 56.00 98 ASN A C 1
ATOM 771 O O . ASN A 1 98 ? 5.542 12.339 -3.871 1.00 56.00 98 ASN A O 1
ATOM 775 N N . ASP A 1 99 ? 6.380 10.844 -2.395 1.00 62.16 99 ASP A N 1
ATOM 776 C CA . ASP A 1 99 ? 5.107 10.324 -1.917 1.00 62.16 99 ASP A CA 1
ATOM 777 C C . ASP A 1 99 ? 4.210 11.376 -1.288 1.00 62.16 99 ASP A C 1
ATOM 779 O O . ASP A 1 99 ? 4.664 12.296 -0.608 1.00 62.16 99 ASP A O 1
ATOM 783 N N . TYR A 1 100 ? 2.922 11.120 -1.484 1.00 43.38 100 TYR A N 1
ATOM 784 C CA . TYR A 1 100 ? 1.761 11.666 -0.804 1.00 43.38 100 TYR A CA 1
ATOM 785 C C . TYR A 1 100 ? 1.643 13.211 -0.735 1.00 43.38 100 TYR A C 1
ATOM 787 O O . TYR A 1 100 ? 2.439 13.904 -0.096 1.00 43.38 100 TYR A O 1
ATOM 795 N N . PRO A 1 101 ? 0.598 13.793 -1.352 1.00 46.81 101 PRO A N 1
ATOM 796 C CA . PRO A 1 101 ? -0.558 13.100 -1.925 1.00 46.81 101 PRO A CA 1
ATOM 797 C C . PRO A 1 101 ? -0.360 12.584 -3.365 1.00 46.81 101 PRO A C 1
ATOM 799 O O . PRO A 1 101 ? -1.310 12.069 -3.927 1.00 46.81 101 PRO A O 1
ATOM 802 N N . ASN A 1 102 ? 0.827 12.700 -3.983 1.00 58.56 102 ASN A N 1
ATOM 803 C CA . ASN A 1 102 ? 0.986 12.467 -5.432 1.00 58.56 102 ASN A CA 1
ATOM 804 C C . ASN A 1 102 ? 2.052 11.396 -5.769 1.00 58.56 102 ASN A C 1
ATOM 806 O O . ASN A 1 102 ? 3.160 11.770 -6.172 1.00 58.56 102 ASN A O 1
ATOM 810 N N . PRO A 1 103 ? 1.766 10.091 -5.594 1.00 71.12 103 PRO A N 1
ATOM 811 C CA . PRO A 1 103 ? 2.674 9.030 -6.035 1.00 71.12 103 PRO A CA 1
ATOM 812 C C . PRO A 1 103 ? 2.854 9.032 -7.565 1.00 71.12 103 PRO A C 1
ATOM 814 O O . PRO A 1 103 ? 2.114 9.689 -8.301 1.00 71.12 103 PRO A O 1
ATOM 817 N N . LEU A 1 104 ? 3.844 8.285 -8.070 1.00 76.25 104 LEU A N 1
ATOM 818 C CA . LEU A 1 104 ? 3.876 7.949 -9.494 1.00 76.25 104 LEU A CA 1
ATOM 819 C C . LEU A 1 104 ? 2.739 6.971 -9.771 1.00 76.25 104 LEU A C 1
ATOM 821 O O . LEU A 1 104 ? 2.760 5.878 -9.218 1.00 76.25 104 LEU A O 1
ATOM 825 N N . GLU A 1 105 ? 1.807 7.341 -10.641 1.00 81.00 105 GLU A N 1
ATOM 826 C CA . GLU A 1 105 ? 0.669 6.506 -11.027 1.00 81.00 105 GLU A CA 1
ATOM 827 C C . GLU A 1 105 ? 0.775 6.099 -12.495 1.00 81.00 105 GLU A C 1
ATOM 829 O O . GLU A 1 105 ? 0.981 6.936 -13.379 1.00 81.00 105 GLU A O 1
ATOM 834 N N . ILE A 1 106 ? 0.650 4.799 -12.753 1.00 84.56 106 ILE A N 1
ATOM 835 C CA . ILE A 1 106 ? 0.722 4.213 -14.090 1.00 84.56 106 ILE A CA 1
ATOM 836 C C . ILE A 1 106 ? -0.495 3.314 -14.271 1.00 84.56 106 ILE A C 1
ATOM 838 O O . ILE A 1 106 ? -0.608 2.275 -13.620 1.00 84.56 106 ILE A O 1
ATOM 842 N N . ARG A 1 107 ? -1.384 3.697 -15.190 1.00 86.62 107 ARG A N 1
ATOM 843 C CA . ARG A 1 107 ? -2.539 2.885 -15.584 1.00 86.62 107 ARG A CA 1
ATOM 844 C C . ARG A 1 107 ? -2.051 1.593 -16.236 1.00 86.62 107 ARG A C 1
ATOM 846 O O . ARG A 1 107 ? -1.274 1.648 -17.184 1.00 86.62 107 ARG A O 1
ATOM 853 N N . ILE A 1 108 ? -2.520 0.459 -15.727 1.00 87.75 108 ILE A N 1
ATOM 854 C CA . ILE A 1 108 ? -2.190 -0.895 -16.199 1.00 87.75 108 ILE A CA 1
ATOM 855 C C . ILE A 1 108 ? -3.457 -1.761 -16.343 1.00 87.75 108 ILE A C 1
ATOM 857 O O . ILE A 1 108 ? -3.428 -2.979 -16.174 1.00 87.75 108 ILE A O 1
ATOM 861 N N . SER A 1 109 ? -4.602 -1.132 -16.617 1.00 85.62 109 SER A N 1
ATOM 862 C CA . SER A 1 109 ? -5.912 -1.808 -16.689 1.00 85.62 109 SER A CA 1
ATOM 863 C C . SER A 1 109 ? -6.006 -2.778 -17.865 1.00 85.62 109 SER A C 1
ATOM 865 O O . SER A 1 109 ? -6.759 -3.743 -17.825 1.00 85.62 109 SER A O 1
ATOM 867 N N . GLU A 1 110 ? -5.183 -2.590 -18.896 1.00 92.56 110 GLU A N 1
ATOM 868 C CA . GLU A 1 110 ? -5.102 -3.497 -20.038 1.00 92.56 110 GLU A CA 1
ATOM 869 C C . GLU A 1 110 ? -4.652 -4.925 -19.681 1.00 92.56 110 GLU A C 1
ATOM 871 O O . GLU A 1 110 ? -4.770 -5.815 -20.522 1.00 92.56 110 GLU A O 1
ATOM 876 N N . TYR A 1 111 ? -4.151 -5.152 -18.460 1.00 91.50 111 TYR A N 1
ATOM 877 C CA . TYR A 1 111 ? -3.754 -6.473 -17.969 1.00 91.50 111 TYR A CA 1
ATOM 878 C C . TYR A 1 111 ? -4.801 -7.154 -17.072 1.00 91.50 111 TYR A C 1
ATOM 880 O O . TYR A 1 111 ? -4.521 -8.224 -16.525 1.00 91.50 111 TYR A O 1
ATOM 888 N N . ILE A 1 112 ? -5.999 -6.578 -16.910 1.00 82.94 112 ILE A N 1
ATOM 889 C CA . ILE A 1 112 ? -7.117 -7.283 -16.266 1.00 82.94 112 ILE A CA 1
ATOM 890 C C . ILE A 1 112 ? -7.395 -8.590 -17.018 1.00 82.94 112 ILE A C 1
ATOM 892 O O . ILE A 1 112 ? -7.372 -8.642 -18.248 1.00 82.94 112 ILE A O 1
ATOM 896 N N . GLY A 1 113 ? -7.647 -9.667 -16.271 1.00 78.56 113 GLY A N 1
ATOM 897 C CA . GLY A 1 113 ? -7.813 -11.009 -16.832 1.00 78.56 113 GLY A CA 1
ATOM 898 C C . GLY A 1 113 ? -6.532 -11.850 -16.826 1.00 78.56 113 GLY A C 1
ATOM 899 O O . GLY A 1 113 ? -6.612 -13.063 -17.018 1.00 78.56 113 GLY A O 1
ATOM 900 N N . GLU A 1 114 ? -5.371 -11.247 -16.562 1.00 88.25 114 GLU A N 1
ATOM 901 C CA . GLU A 1 114 ? -4.067 -11.916 -16.592 1.00 88.25 114 GLU A CA 1
ATOM 902 C C . GLU A 1 114 ? -3.440 -12.042 -15.195 1.00 88.25 114 GLU A C 1
ATOM 904 O O . GLU A 1 114 ? -3.790 -11.341 -14.248 1.00 88.25 114 GLU A O 1
ATOM 909 N N . THR A 1 115 ? -2.449 -12.924 -15.058 1.00 87.75 115 THR A N 1
ATOM 910 C CA . THR A 1 115 ? -1.506 -12.874 -13.931 1.00 87.75 115 THR A CA 1
ATOM 911 C C . THR A 1 115 ? -0.229 -12.187 -14.398 1.00 87.75 115 THR A C 1
ATOM 913 O O . THR A 1 115 ? 0.476 -12.712 -15.263 1.00 87.75 115 THR A O 1
ATOM 916 N N . ILE A 1 116 ? 0.101 -11.042 -13.803 1.00 91.25 116 ILE A N 1
ATOM 917 C CA . ILE A 1 116 ? 1.241 -10.223 -14.220 1.00 91.25 116 ILE A CA 1
ATOM 918 C C . ILE A 1 116 ? 2.407 -10.255 -13.236 1.00 91.25 116 ILE A C 1
ATOM 920 O O . ILE A 1 116 ? 2.254 -10.544 -12.055 1.00 91.25 116 ILE A O 1
ATOM 924 N N . MET A 1 117 ? 3.602 -9.909 -13.706 1.00 90.81 117 MET A N 1
ATOM 925 C CA . MET A 1 117 ? 4.747 -9.568 -12.860 1.00 90.81 117 MET A CA 1
ATOM 926 C C . MET A 1 117 ? 5.306 -8.219 -13.284 1.00 90.81 117 MET A C 1
ATOM 928 O O . MET A 1 117 ? 5.598 -8.020 -14.462 1.00 90.81 117 MET A O 1
ATOM 932 N N . ILE A 1 118 ? 5.537 -7.329 -12.326 1.00 91.94 118 ILE A N 1
ATOM 933 C CA . ILE A 1 118 ? 6.116 -6.011 -12.577 1.00 91.94 118 ILE A CA 1
ATOM 934 C C . ILE A 1 118 ? 7.622 -6.089 -12.328 1.00 91.94 118 ILE A C 1
ATOM 936 O O . ILE A 1 118 ? 8.090 -6.765 -11.405 1.00 91.94 118 ILE A O 1
ATOM 940 N N . ALA A 1 119 ? 8.402 -5.428 -13.174 1.00 93.00 119 ALA A N 1
ATOM 941 C CA . ALA A 1 119 ? 9.843 -5.349 -13.047 1.00 93.00 119 ALA A CA 1
ATOM 942 C C . ALA A 1 119 ? 10.349 -3.913 -13.151 1.00 93.00 119 ALA A C 1
ATOM 944 O O . ALA A 1 119 ? 10.033 -3.187 -14.088 1.00 93.00 119 ALA A O 1
ATOM 945 N N . PHE A 1 120 ? 11.226 -3.565 -12.222 1.00 89.94 120 PHE A N 1
ATOM 946 C CA . PHE A 1 120 ? 12.026 -2.355 -12.231 1.00 89.94 120 PHE A CA 1
ATOM 947 C C . PHE A 1 120 ? 13.392 -2.731 -12.788 1.00 89.94 120 PHE A C 1
ATOM 949 O O . PHE A 1 120 ? 14.145 -3.4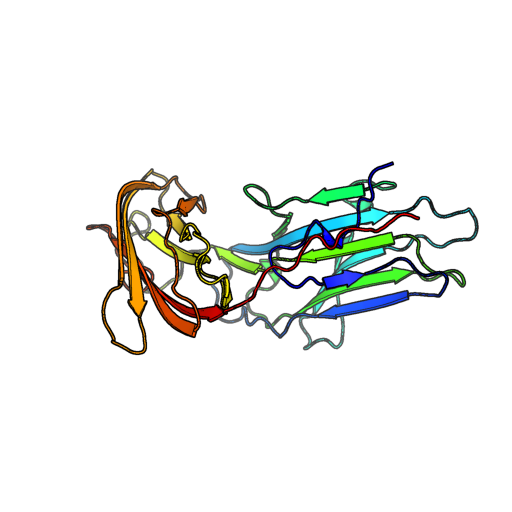99 -12.179 1.00 89.94 120 PHE A O 1
ATOM 956 N N . HIS A 1 121 ? 13.666 -2.272 -14.001 1.00 90.12 121 HIS A N 1
ATOM 957 C CA . HIS A 1 121 ? 14.805 -2.704 -14.788 1.00 90.12 121 HIS A CA 1
ATOM 958 C C . HIS A 1 121 ? 15.715 -1.526 -15.096 1.00 90.12 121 HIS A C 1
ATOM 960 O O . HIS A 1 121 ? 15.321 -0.583 -15.780 1.00 90.12 121 HIS A O 1
ATOM 966 N N . TYR A 1 122 ? 16.959 -1.621 -14.645 1.00 86.00 122 TYR A N 1
ATOM 967 C CA . TYR A 1 122 ? 18.004 -0.697 -15.041 1.00 86.00 122 TYR A CA 1
ATOM 968 C C . TYR A 1 122 ? 18.975 -1.356 -16.007 1.00 86.00 122 TYR A C 1
ATOM 970 O O . TYR A 1 122 ? 19.558 -2.407 -15.721 1.00 86.00 122 TYR A O 1
ATOM 978 N N . TYR A 1 123 ? 19.190 -0.699 -17.143 1.00 84.88 123 TYR A N 1
ATOM 979 C CA . TYR A 1 123 ? 20.071 -1.202 -18.185 1.00 84.88 123 TYR A CA 1
ATOM 980 C C . TYR A 1 123 ? 21.036 -0.137 -18.679 1.00 84.88 123 TYR A C 1
ATOM 982 O O . TYR A 1 123 ? 20.618 0.921 -19.147 1.00 84.88 123 TYR A O 1
ATOM 990 N N . ALA A 1 124 ? 22.328 -0.461 -18.648 1.00 79.00 124 ALA A N 1
ATOM 991 C CA . ALA A 1 124 ? 23.406 0.331 -19.219 1.00 79.00 124 ALA A CA 1
ATOM 992 C C . ALA A 1 124 ? 24.255 -0.554 -20.148 1.00 79.00 124 ALA A C 1
ATOM 994 O O . ALA A 1 124 ? 24.992 -1.434 -19.699 1.00 79.00 124 ALA A O 1
ATOM 995 N N . SER A 1 125 ? 24.129 -0.320 -21.459 1.00 65.06 125 SER A N 1
ATOM 996 C CA . SER A 1 125 ? 24.611 -1.213 -22.528 1.00 65.06 125 SER A CA 1
ATOM 997 C C . SER A 1 125 ? 26.056 -0.996 -22.980 1.00 65.06 125 SER A C 1
ATOM 999 O O . SER A 1 125 ? 26.572 -1.758 -23.801 1.00 65.06 125 SER A O 1
ATOM 1001 N N . THR A 1 126 ? 26.728 0.047 -22.498 1.00 65.31 126 THR A N 1
ATOM 1002 C CA . THR A 1 126 ? 28.095 0.368 -22.920 1.00 65.31 126 THR A CA 1
ATOM 1003 C C . THR A 1 126 ? 29.146 -0.385 -22.114 1.00 65.31 126 THR A C 1
ATOM 1005 O O . THR A 1 126 ? 28.901 -0.823 -20.998 1.00 65.31 126 THR A O 1
ATOM 1008 N N . ILE A 1 127 ? 30.364 -0.494 -22.663 1.00 62.75 127 ILE A N 1
ATOM 1009 C CA . ILE A 1 127 ? 31.523 -1.087 -21.961 1.00 62.75 127 ILE A CA 1
ATOM 1010 C C . ILE A 1 127 ? 31.864 -0.365 -20.646 1.00 62.75 127 ILE A C 1
ATOM 1012 O O . ILE A 1 127 ? 32.545 -0.924 -19.790 1.00 62.75 127 ILE A O 1
ATOM 1016 N N . TYR A 1 128 ? 31.396 0.873 -20.512 1.00 61.56 128 TYR A N 1
ATOM 1017 C CA . TYR A 1 128 ? 31.401 1.658 -19.291 1.00 61.56 128 TYR A CA 1
ATOM 1018 C C . TYR A 1 128 ? 29.987 1.620 -18.714 1.00 61.56 128 TYR A C 1
ATOM 1020 O O . TYR A 1 128 ? 29.027 1.753 -19.467 1.00 61.56 128 TYR A O 1
ATOM 1028 N N . GLY A 1 129 ? 29.855 1.394 -17.413 1.00 66.06 129 GLY A N 1
ATOM 1029 C CA . GLY A 1 129 ? 28.554 1.335 -16.749 1.00 66.06 129 GLY A CA 1
ATOM 1030 C C . GLY A 1 129 ? 27.754 2.630 -16.813 1.00 66.06 129 GLY A C 1
ATOM 1031 O O . GLY A 1 129 ? 28.171 3.625 -17.414 1.00 66.06 129 GLY A O 1
ATOM 1032 N N . GLY A 1 130 ? 26.570 2.599 -16.211 1.00 73.12 130 GLY A N 1
ATOM 1033 C CA . GLY A 1 130 ? 25.688 3.753 -16.201 1.00 73.12 130 GLY A CA 1
ATOM 1034 C C . GLY A 1 130 ? 25.888 4.618 -14.956 1.00 73.12 130 GLY A C 1
ATOM 1035 O O . GLY A 1 130 ? 26.216 4.138 -13.872 1.00 73.12 130 GLY A O 1
ATOM 1036 N N . PHE A 1 131 ? 25.679 5.921 -15.131 1.00 75.19 131 PHE A N 1
ATOM 1037 C CA . PHE A 1 131 ? 25.843 6.939 -14.088 1.00 75.19 131 PHE A CA 1
ATOM 1038 C C . PHE A 1 131 ? 24.515 7.327 -13.435 1.00 75.19 131 PHE A C 1
ATOM 1040 O O . PHE A 1 131 ? 24.368 8.446 -12.937 1.00 75.19 131 PHE A O 1
ATOM 1047 N N . SER A 1 132 ? 23.548 6.415 -13.468 1.00 75.25 132 SER A N 1
ATOM 1048 C CA . SER A 1 132 ? 22.237 6.633 -12.884 1.00 75.25 132 SER A CA 1
ATOM 1049 C C . SER A 1 132 ? 22.150 6.025 -11.494 1.00 75.25 132 SER A C 1
ATOM 1051 O O . SER A 1 132 ? 22.806 5.032 -11.181 1.00 75.25 132 SER A O 1
ATOM 1053 N N . VAL A 1 133 ? 21.348 6.658 -10.654 1.00 79.62 133 VAL A N 1
ATOM 1054 C CA . VAL A 1 133 ? 20.966 6.161 -9.334 1.00 79.62 133 VAL A CA 1
ATOM 1055 C C . VAL A 1 133 ? 19.450 6.113 -9.322 1.00 79.62 133 VAL A C 1
ATOM 1057 O O . VAL A 1 133 ? 18.828 7.037 -9.833 1.00 79.62 133 VAL A O 1
ATOM 1060 N N . TRP A 1 134 ? 18.852 5.067 -8.773 1.00 81.56 134 TRP A N 1
ATOM 1061 C CA . TRP A 1 134 ? 17.400 4.917 -8.760 1.00 81.56 134 TRP A CA 1
ATOM 1062 C C . TRP A 1 134 ? 16.955 4.233 -7.470 1.00 81.56 134 TRP A C 1
ATOM 1064 O O . TRP A 1 134 ? 17.541 3.230 -7.072 1.00 81.56 134 TRP A O 1
ATOM 1074 N N . SER A 1 135 ? 15.957 4.795 -6.795 1.00 81.50 135 SER A N 1
ATOM 1075 C CA . SER A 1 135 ? 15.240 4.170 -5.690 1.00 81.50 135 SER A CA 1
ATOM 1076 C C . SER A 1 135 ? 13.806 3.855 -6.094 1.00 81.50 135 SER A C 1
ATOM 1078 O O . SER A 1 135 ? 13.169 4.627 -6.817 1.00 81.50 135 SER A O 1
ATOM 1080 N N . VAL A 1 136 ? 13.308 2.729 -5.600 1.00 81.38 136 VAL A N 1
ATOM 1081 C CA . VAL A 1 136 ? 11.916 2.297 -5.742 1.00 81.38 136 VAL A CA 1
ATOM 1082 C C . VAL A 1 136 ? 11.403 1.949 -4.354 1.00 81.38 136 VAL A C 1
ATOM 1084 O O . VAL A 1 136 ? 12.068 1.195 -3.635 1.00 81.38 136 VAL A O 1
ATOM 1087 N N . ASP A 1 137 ? 10.247 2.494 -3.993 1.00 78.25 137 ASP A N 1
ATOM 1088 C CA . ASP A 1 137 ? 9.575 2.205 -2.729 1.00 78.25 137 ASP A CA 1
ATOM 1089 C C . ASP A 1 137 ? 8.044 2.283 -2.856 1.00 78.25 137 ASP A C 1
ATOM 1091 O O . ASP A 1 137 ? 7.537 2.671 -3.911 1.00 78.25 137 ASP A O 1
ATOM 1095 N N . ASP A 1 138 ? 7.334 1.827 -1.818 1.00 76.69 138 ASP A N 1
ATOM 1096 C CA . ASP A 1 138 ? 5.864 1.843 -1.680 1.00 76.69 138 ASP A CA 1
ATOM 1097 C C . ASP A 1 138 ? 5.099 1.393 -2.940 1.00 76.69 138 ASP A C 1
ATOM 1099 O O . ASP A 1 138 ? 4.078 1.956 -3.337 1.00 76.69 138 ASP A O 1
ATOM 1103 N N . VAL A 1 139 ? 5.605 0.334 -3.579 1.00 79.56 139 VAL A N 1
ATOM 1104 C CA . VAL A 1 139 ? 5.002 -0.244 -4.783 1.00 79.56 139 VAL A 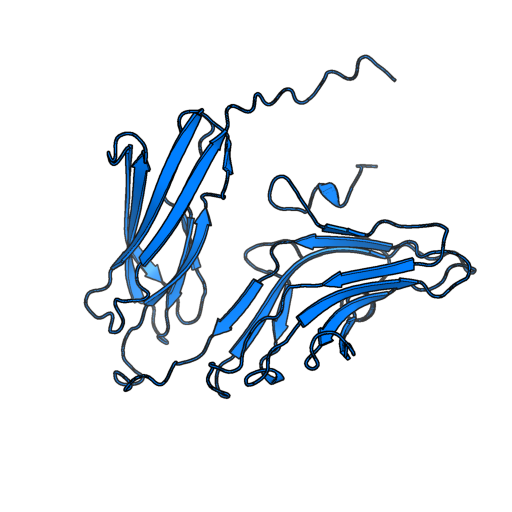CA 1
ATOM 1105 C C . VAL A 1 139 ? 3.675 -0.916 -4.433 1.00 79.56 139 VAL A C 1
ATOM 1107 O O . VAL A 1 139 ? 3.659 -1.947 -3.755 1.00 79.56 139 VAL A O 1
ATOM 1110 N N . CYS A 1 140 ? 2.580 -0.390 -4.973 1.00 78.44 140 CYS A N 1
ATOM 1111 C CA . CYS A 1 140 ? 1.234 -0.934 -4.828 1.00 78.44 140 CYS A CA 1
ATOM 1112 C C . CYS A 1 140 ? 0.571 -1.116 -6.197 1.00 78.44 140 CYS A C 1
ATOM 1114 O O . CYS A 1 140 ? 0.787 -0.337 -7.119 1.00 78.44 140 CYS A O 1
ATOM 1116 N N . VAL A 1 141 ? -0.257 -2.152 -6.321 1.00 75.88 141 VAL A N 1
ATOM 1117 C CA . VAL A 1 141 ? -1.224 -2.282 -7.417 1.00 75.88 141 VAL A CA 1
ATOM 1118 C C . VAL A 1 141 ? -2.591 -2.040 -6.803 1.00 75.88 141 VAL A C 1
ATOM 1120 O O . VAL A 1 141 ? -2.983 -2.755 -5.880 1.00 75.88 141 VAL A O 1
ATOM 1123 N N . ILE A 1 142 ? -3.271 -1.008 -7.277 1.00 74.31 142 ILE A N 1
ATOM 1124 C CA . ILE A 1 142 ? -4.575 -0.575 -6.796 1.00 74.31 142 ILE A CA 1
ATOM 1125 C C . ILE A 1 142 ? -5.579 -0.889 -7.894 1.00 74.31 142 ILE A C 1
ATOM 1127 O O . ILE A 1 142 ? -5.377 -0.501 -9.041 1.00 74.31 142 ILE A O 1
ATOM 1131 N N . VAL A 1 143 ? -6.644 -1.601 -7.542 1.00 61.75 143 VAL A N 1
ATOM 1132 C CA . VAL A 1 143 ? -7.799 -1.792 -8.419 1.00 61.75 143 VAL A CA 1
ATOM 1133 C C . VAL A 1 143 ? -8.907 -0.872 -7.926 1.00 61.75 143 VAL A C 1
ATOM 1135 O O . VAL A 1 143 ? -9.172 -0.821 -6.728 1.00 61.75 143 VAL A O 1
ATOM 1138 N N . SER A 1 144 ? -9.515 -0.129 -8.836 1.00 60.66 144 SER A N 1
ATOM 1139 C CA . SER A 1 144 ? -10.607 0.803 -8.603 1.00 60.66 144 SER A CA 1
ATOM 1140 C C . SER A 1 144 ? -11.681 0.569 -9.663 1.00 60.66 144 SER A C 1
ATOM 1142 O O . SER A 1 144 ? -11.534 0.945 -10.823 1.00 60.66 144 SER A O 1
ATOM 1144 N N . GLY A 1 145 ? -12.7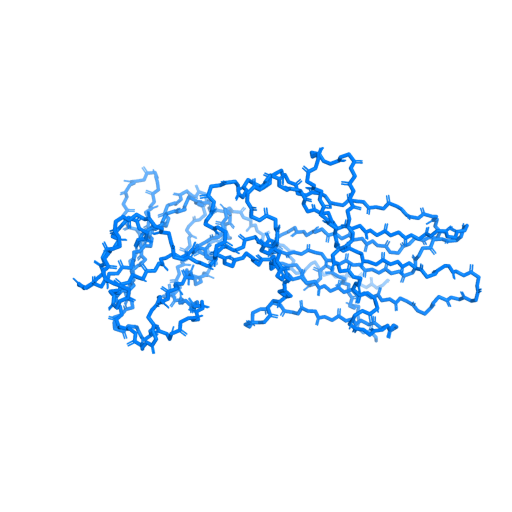66 -0.094 -9.281 1.00 51.38 145 GLY A N 1
ATOM 1145 C CA . GLY A 1 145 ? -13.847 -0.438 -10.195 1.00 51.38 145 GLY A CA 1
ATOM 1146 C C . GLY A 1 145 ? -14.896 -1.337 -9.545 1.00 51.38 145 GLY A C 1
ATOM 1147 O O . GLY A 1 145 ? -14.613 -2.046 -8.578 1.00 51.38 145 GLY A O 1
ATOM 1148 N N . GLY A 1 146 ? -16.138 -1.176 -10.004 1.00 47.66 146 GLY A N 1
ATOM 1149 C CA . GLY A 1 146 ? -17.356 -1.667 -9.368 1.00 47.66 146 GLY A CA 1
ATOM 1150 C C . GLY A 1 146 ? -17.534 -3.172 -9.522 1.00 47.66 146 GLY A C 1
ATOM 1151 O O . GLY A 1 146 ? -18.016 -3.654 -10.543 1.00 47.66 146 GLY A O 1
ATOM 1152 N N . GLY A 1 147 ? -17.205 -3.912 -8.465 1.00 38.19 147 GLY A N 1
ATOM 1153 C CA . GLY A 1 147 ? -17.420 -5.352 -8.398 1.00 38.19 147 GLY A CA 1
ATOM 1154 C C . GLY A 1 147 ? -18.899 -5.730 -8.528 1.00 38.19 147 GLY A C 1
ATOM 1155 O O . GLY A 1 147 ? -19.703 -5.471 -7.637 1.00 38.19 147 GLY A O 1
ATOM 1156 N N . GLY A 1 148 ? -19.244 -6.422 -9.616 1.00 37.22 148 GLY A N 1
ATOM 1157 C CA . GLY A 1 148 ? -20.567 -6.987 -9.899 1.00 37.22 148 GLY A CA 1
ATOM 1158 C C . GLY A 1 148 ? -20.987 -8.167 -9.005 1.00 37.22 148 GLY A C 1
ATOM 1159 O O . GLY A 1 148 ? -21.275 -9.261 -9.499 1.00 37.22 148 GLY A O 1
ATOM 1160 N N . GLY A 1 149 ? -21.067 -7.968 -7.690 1.00 38.47 149 GLY A N 1
ATOM 1161 C CA . GLY A 1 149 ? -21.973 -8.734 -6.827 1.00 38.47 149 GLY A CA 1
ATOM 1162 C C . GLY A 1 149 ? -23.323 -8.026 -6.817 1.00 38.47 149 GLY A C 1
ATOM 1163 O O . GLY A 1 149 ? -23.305 -6.820 -6.642 1.00 38.47 149 GLY A O 1
ATOM 1164 N N . GLU A 1 150 ? -24.438 -8.742 -7.074 1.00 42.66 150 GLU A N 1
ATOM 1165 C CA . GLU A 1 150 ? -25.822 -8.212 -7.185 1.00 42.66 150 GLU A CA 1
ATOM 1166 C C . GLU A 1 150 ? -25.937 -6.735 -6.784 1.00 42.66 150 GLU A C 1
ATOM 1168 O O . GLU A 1 150 ? -26.083 -6.452 -5.597 1.00 42.66 150 GLU A O 1
ATOM 1173 N N . GLU A 1 151 ? -25.799 -5.833 -7.771 1.00 40.53 151 GLU A N 1
ATOM 1174 C CA . GLU A 1 151 ? -25.656 -4.396 -7.522 1.00 40.53 151 GLU A CA 1
ATOM 1175 C C . GLU A 1 151 ? -26.713 -3.926 -6.512 1.00 40.53 151 GLU A C 1
ATOM 1177 O O . GLU A 1 151 ? -27.918 -3.975 -6.810 1.00 40.53 151 GLU A O 1
ATOM 1182 N N . PRO A 1 152 ? -26.316 -3.437 -5.325 1.00 43.09 152 PRO A N 1
ATOM 1183 C CA . PRO A 1 152 ? -27.096 -2.368 -4.745 1.00 43.09 152 PRO A CA 1
ATOM 1184 C C . PRO A 1 152 ? -27.028 -1.233 -5.784 1.00 43.09 152 PRO A C 1
ATOM 1186 O O . PRO A 1 152 ? -25.961 -0.993 -6.341 1.00 43.09 152 PRO A O 1
ATOM 1189 N N . ASP A 1 153 ? -28.188 -0.663 -6.150 1.00 46.59 153 ASP A N 1
ATOM 1190 C CA . ASP A 1 153 ? -28.362 0.393 -7.175 1.00 46.59 153 ASP A CA 1
ATOM 1191 C C . ASP A 1 153 ? -27.080 1.232 -7.329 1.00 46.59 153 ASP A C 1
ATOM 1193 O O . ASP A 1 153 ? -26.552 1.653 -6.311 1.00 46.59 153 ASP A O 1
ATOM 1197 N N . VAL A 1 154 ? -26.587 1.518 -8.538 1.00 47.03 154 VAL A N 1
ATOM 1198 C CA . VAL A 1 154 ? -25.336 2.285 -8.804 1.00 47.03 154 VAL A CA 1
ATOM 1199 C C . VAL A 1 154 ? -25.258 3.658 -8.089 1.00 47.03 154 VAL A C 1
ATOM 1201 O O . VAL A 1 154 ? -24.223 4.313 -8.088 1.00 47.03 154 VAL A O 1
ATOM 1204 N N . ASP A 1 155 ? -26.357 4.078 -7.461 1.00 53.38 155 ASP A N 1
ATOM 1205 C CA . ASP A 1 155 ? -26.511 5.231 -6.571 1.00 53.38 155 ASP A CA 1
ATOM 1206 C C . ASP A 1 155 ? -26.356 4.892 -5.064 1.00 53.38 155 ASP A C 1
ATOM 1208 O O . ASP A 1 155 ? -26.715 5.697 -4.199 1.00 53.38 155 ASP A O 1
ATOM 1212 N N . SER A 1 156 ? -25.907 3.687 -4.716 1.00 66.56 156 SER A N 1
ATOM 1213 C CA . SER A 1 156 ? -25.825 3.192 -3.345 1.00 66.56 156 SER A CA 1
ATOM 1214 C C . SER A 1 156 ? -24.419 3.353 -2.782 1.00 66.56 156 SER A C 1
ATOM 1216 O O . SER A 1 156 ? -23.411 3.087 -3.434 1.00 66.56 156 SER A O 1
ATOM 1218 N N . LEU A 1 157 ? -24.373 3.875 -1.562 1.00 72.75 157 LEU A N 1
ATOM 1219 C CA . LEU A 1 157 ? -23.138 4.229 -0.889 1.00 72.75 157 LEU A CA 1
ATOM 1220 C C . LEU A 1 157 ? -22.398 2.962 -0.454 1.00 72.75 157 LEU A C 1
ATOM 1222 O O . LEU A 1 157 ? -22.930 2.208 0.354 1.00 72.75 157 LEU A O 1
ATOM 1226 N N . ASP A 1 158 ? -21.185 2.780 -0.958 1.00 81.19 158 ASP A N 1
ATOM 1227 C CA . ASP A 1 158 ? -20.222 1.758 -0.540 1.00 81.19 158 ASP A CA 1
ATOM 1228 C C . ASP A 1 158 ? -18.908 2.477 -0.221 1.00 81.19 158 ASP A C 1
ATOM 1230 O O . ASP A 1 158 ? -18.233 3.018 -1.108 1.00 81.19 158 ASP A O 1
ATOM 1234 N N . LEU A 1 159 ? -18.593 2.577 1.065 1.00 83.44 159 LEU A N 1
ATOM 1235 C CA . LEU A 1 159 ? -17.335 3.131 1.518 1.00 83.44 159 LEU A CA 1
ATOM 1236 C C . LEU A 1 159 ? -16.383 1.980 1.795 1.00 83.44 159 LEU A C 1
ATOM 1238 O O . LEU A 1 159 ? -16.690 1.059 2.536 1.00 83.44 159 LEU A O 1
ATOM 1242 N N . GLU A 1 160 ? -15.169 2.077 1.274 1.00 86.50 160 GLU A N 1
ATOM 1243 C CA . GLU A 1 160 ? -14.194 1.011 1.452 1.00 86.50 160 GLU A CA 1
ATOM 1244 C C . GLU A 1 160 ? -13.041 1.478 2.332 1.00 86.50 160 GLU A C 1
ATOM 1246 O O . GLU A 1 160 ? -12.361 2.468 2.046 1.00 86.50 160 GLU A O 1
ATOM 1251 N N . LEU A 1 161 ? -12.740 0.721 3.387 1.00 84.25 161 LEU A N 1
ATOM 1252 C CA . LEU A 1 161 ? -11.440 0.828 4.031 1.00 84.25 161 LEU A CA 1
ATOM 1253 C C . LEU A 1 161 ? -10.438 0.120 3.118 1.00 84.25 161 LEU A C 1
ATOM 1255 O O . LEU A 1 161 ? -10.418 -1.101 3.055 1.00 84.25 161 LEU A O 1
ATOM 1259 N N . MET A 1 162 ? -9.581 0.867 2.426 1.00 81.38 162 MET A N 1
ATOM 1260 C CA . MET A 1 162 ? -8.669 0.336 1.405 1.00 81.38 162 MET A CA 1
ATOM 1261 C C . MET A 1 162 ? -7.408 -0.281 2.020 1.00 81.38 162 MET A C 1
ATOM 1263 O O . MET A 1 162 ? -6.998 -1.398 1.681 1.00 81.38 162 MET A O 1
ATOM 1267 N N . ALA A 1 163 ? -6.781 0.424 2.967 1.00 73.81 163 ALA A N 1
ATOM 1268 C CA . ALA A 1 163 ? -5.489 0.029 3.523 1.00 73.81 163 ALA A CA 1
ATOM 1269 C C . ALA A 1 163 ? -5.234 0.558 4.941 1.00 73.81 163 ALA A C 1
ATOM 1271 O O . ALA A 1 163 ? -5.790 1.566 5.372 1.00 73.81 163 ALA A O 1
ATOM 1272 N N . ILE A 1 164 ? -4.314 -0.113 5.641 1.00 77.62 164 ILE A N 1
ATOM 1273 C CA . ILE A 1 164 ? -3.704 0.372 6.885 1.00 77.62 164 ILE A CA 1
ATOM 1274 C C . ILE A 1 164 ? -2.325 0.939 6.543 1.00 77.62 164 ILE A C 1
ATOM 1276 O O . ILE A 1 164 ? -1.412 0.178 6.210 1.00 77.62 164 ILE A O 1
ATOM 1280 N N . ILE A 1 165 ? -2.176 2.256 6.674 1.00 79.88 165 ILE A N 1
ATOM 1281 C CA . ILE A 1 165 ? -0.928 2.990 6.416 1.00 79.88 165 ILE A CA 1
ATOM 1282 C C . ILE A 1 165 ? 0.015 2.854 7.620 1.00 79.88 165 ILE A C 1
ATOM 1284 O O . ILE A 1 165 ? 1.186 2.488 7.484 1.00 79.88 165 ILE A O 1
ATOM 1288 N N . ARG A 1 166 ? -0.519 3.049 8.832 1.00 75.75 166 ARG A N 1
ATOM 1289 C CA . ARG A 1 166 ? 0.180 2.836 10.110 1.00 75.75 166 ARG A CA 1
ATOM 1290 C C . ARG A 1 166 ? -0.748 2.105 11.080 1.00 75.75 166 ARG A C 1
ATOM 1292 O O . ARG A 1 166 ? -1.910 2.487 11.189 1.00 75.75 166 ARG A O 1
ATOM 1299 N N . PRO A 1 167 ? -0.276 1.087 11.821 1.00 84.00 167 PRO A N 1
ATOM 1300 C CA . PRO A 1 167 ? 1.124 0.757 12.108 1.00 84.00 167 PRO A CA 1
ATOM 1301 C C . PRO A 1 167 ? 1.857 -0.006 10.991 1.00 84.00 167 PRO A C 1
ATOM 1303 O O . PRO A 1 167 ? 1.255 -0.684 10.153 1.00 84.00 167 PRO A O 1
ATOM 1306 N N . LYS A 1 168 ? 3.190 0.060 11.008 1.00 77.38 168 LYS A N 1
ATOM 1307 C CA . LYS A 1 168 ? 4.086 -0.855 10.277 1.00 77.38 168 LYS A CA 1
ATOM 1308 C C . LYS A 1 168 ? 4.088 -2.236 10.941 1.00 77.38 168 LYS A C 1
ATOM 1310 O O . LYS A 1 168 ? 3.551 -2.402 12.026 1.00 77.38 168 LYS A O 1
ATOM 1315 N N . THR A 1 169 ? 4.691 -3.243 10.306 1.00 81.50 169 THR A N 1
ATOM 1316 C CA . THR A 1 169 ? 4.871 -4.570 10.938 1.00 81.50 169 THR A CA 1
ATOM 1317 C C . THR A 1 169 ? 5.691 -4.470 12.229 1.00 81.50 169 THR A C 1
ATOM 1319 O O . THR A 1 169 ? 5.466 -5.232 13.167 1.00 81.50 169 THR A O 1
ATOM 1322 N N . GLU A 1 170 ? 6.603 -3.501 12.288 1.00 77.38 170 GLU A N 1
ATOM 1323 C CA . GLU A 1 170 ? 7.424 -3.193 13.456 1.00 77.38 170 GLU A CA 1
ATOM 1324 C C . GLU A 1 170 ? 7.377 -1.689 13.710 1.00 77.38 170 GLU A C 1
ATOM 1326 O O . GLU A 1 170 ? 7.570 -0.895 12.788 1.00 77.38 170 GLU A O 1
ATOM 1331 N N . GLU A 1 171 ? 7.132 -1.311 14.958 1.00 82.50 171 GLU A N 1
ATOM 1332 C CA . GLU A 1 171 ? 7.153 0.075 15.420 1.00 82.50 171 GLU A CA 1
ATOM 1333 C C . GLU A 1 171 ? 8.206 0.244 16.519 1.00 82.50 171 GLU A C 1
ATOM 1335 O O . GLU A 1 171 ? 8.552 -0.700 17.241 1.00 82.50 171 GLU A O 1
ATOM 1340 N N . GLU A 1 172 ? 8.731 1.459 16.654 1.00 79.25 172 GLU A N 1
ATOM 1341 C CA . GLU A 1 172 ? 9.715 1.764 17.687 1.00 79.25 172 GLU A CA 1
ATOM 1342 C C . GLU A 1 172 ? 9.053 1.842 19.068 1.00 79.25 172 GLU A C 1
ATOM 1344 O O . GLU A 1 172 ? 8.040 2.514 19.277 1.00 79.25 172 GLU A O 1
ATOM 1349 N N . ALA A 1 173 ? 9.634 1.143 20.042 1.00 84.25 173 ALA A N 1
ATOM 1350 C CA . ALA A 1 173 ? 9.146 1.160 21.409 1.00 84.25 173 ALA A CA 1
ATOM 1351 C C . ALA A 1 173 ? 9.262 2.548 22.052 1.00 84.25 173 ALA A C 1
ATOM 1353 O O . ALA A 1 173 ? 10.326 3.160 22.065 1.00 84.25 173 ALA A O 1
ATOM 1354 N N . ASN A 1 174 ? 8.201 2.970 22.737 1.00 82.94 174 ASN A N 1
ATOM 1355 C CA . ASN A 1 174 ? 8.109 4.226 23.484 1.00 82.94 174 ASN A CA 1
ATOM 1356 C C . ASN A 1 174 ? 8.221 5.497 22.625 1.00 82.94 174 ASN A C 1
ATOM 1358 O O . ASN A 1 174 ? 8.376 6.587 23.178 1.00 82.94 174 ASN A O 1
ATOM 1362 N N . VAL A 1 175 ? 8.100 5.374 21.301 1.00 81.44 175 VAL A N 1
ATOM 1363 C CA . VAL A 1 175 ? 8.008 6.508 20.380 1.00 81.44 175 VAL A CA 1
ATOM 1364 C C . VAL A 1 175 ? 6.561 6.622 19.896 1.00 81.44 175 VAL A C 1
ATOM 1366 O O . VAL A 1 175 ? 5.997 5.628 19.438 1.00 81.44 175 VAL A O 1
ATOM 1369 N N . PRO A 1 176 ? 5.910 7.790 20.041 1.00 89.88 176 PRO A N 1
ATOM 1370 C CA . PRO A 1 176 ? 4.562 7.977 19.527 1.00 89.88 176 PRO A CA 1
ATOM 1371 C C . PRO A 1 176 ? 4.546 7.888 18.000 1.00 89.88 176 PRO A C 1
ATOM 1373 O O . PRO A 1 176 ? 5.417 8.439 17.329 1.00 89.88 176 PRO A O 1
ATOM 1376 N N . PHE A 1 177 ? 3.514 7.250 17.461 1.00 85.44 177 PHE A N 1
ATOM 1377 C CA . PHE A 1 177 ? 3.154 7.350 16.054 1.00 85.44 177 PHE A CA 1
ATOM 1378 C C . PHE A 1 177 ? 1.650 7.562 15.909 1.00 85.44 177 PHE A C 1
ATOM 1380 O O . PHE A 1 177 ? 0.871 7.184 16.784 1.00 85.44 177 PHE A O 1
ATOM 1387 N N . THR A 1 178 ? 1.255 8.130 14.780 1.00 92.31 178 THR A N 1
ATOM 1388 C CA . THR A 1 178 ? -0.138 8.353 14.396 1.00 92.31 178 THR A CA 1
ATOM 1389 C C . THR A 1 178 ? -0.640 7.115 13.638 1.00 92.31 178 THR A C 1
ATOM 1391 O O . THR A 1 178 ? -0.070 6.786 12.598 1.00 92.31 178 THR A O 1
ATOM 1394 N N . PRO A 1 179 ? -1.632 6.357 14.146 1.00 93.81 179 PRO A N 1
ATOM 1395 C CA . PRO A 1 179 ? -2.295 5.315 13.361 1.00 93.81 179 PRO A CA 1
ATOM 1396 C C . PRO A 1 179 ? -3.038 5.949 12.183 1.00 93.81 179 PRO A C 1
ATOM 1398 O O . PRO A 1 179 ? -3.641 7.008 12.353 1.00 93.81 179 PRO A O 1
ATOM 1401 N N . GLU A 1 180 ? -3.011 5.313 11.015 1.00 86.12 180 GLU A N 1
ATOM 1402 C CA . GLU A 1 180 ? -3.490 5.912 9.763 1.00 86.12 180 GLU A CA 1
ATOM 1403 C C . GLU A 1 180 ? -4.114 4.854 8.845 1.00 86.12 180 GLU A C 1
ATOM 1405 O O . GLU A 1 180 ? -3.571 3.751 8.698 1.00 86.12 180 GLU A O 1
ATOM 1410 N N . ILE A 1 181 ? -5.229 5.208 8.204 1.00 83.81 181 ILE A N 1
ATOM 1411 C CA . ILE A 1 181 ? -5.947 4.374 7.227 1.00 83.81 181 ILE A CA 1
ATOM 1412 C C . ILE A 1 181 ? -6.244 5.139 5.950 1.00 83.81 181 ILE A C 1
ATOM 1414 O O . ILE A 1 181 ? -6.368 6.360 5.985 1.00 83.81 1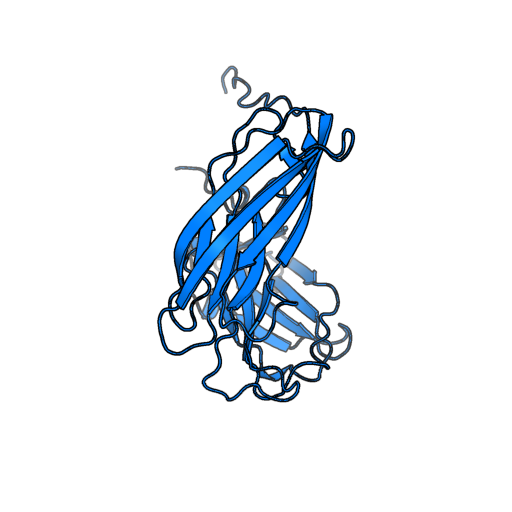81 ILE A O 1
ATOM 1418 N N . LEU A 1 182 ? -6.393 4.391 4.861 1.00 81.75 182 LEU A N 1
ATOM 1419 C CA . LEU A 1 182 ? -6.875 4.869 3.572 1.00 81.75 182 LEU A CA 1
ATOM 1420 C C . LEU A 1 182 ? -8.335 4.449 3.401 1.00 81.75 182 LEU A C 1
ATOM 1422 O O . LEU A 1 182 ? -8.641 3.268 3.586 1.00 81.75 182 LEU A O 1
ATOM 1426 N N . VAL A 1 183 ? -9.204 5.392 3.053 1.00 84.44 183 VAL A N 1
ATOM 1427 C CA . VAL A 1 183 ? -10.634 5.155 2.820 1.00 84.44 183 VAL A CA 1
ATOM 1428 C C . VAL A 1 183 ? -11.011 5.661 1.430 1.00 84.44 183 VAL A C 1
ATOM 1430 O O . VAL A 1 183 ? -10.511 6.699 1.002 1.00 84.44 183 VAL A O 1
ATOM 1433 N N . PHE A 1 184 ? -11.885 4.928 0.748 1.00 83.00 184 PHE A N 1
ATOM 1434 C CA . PHE A 1 184 ? -12.447 5.271 -0.552 1.00 83.00 184 PHE A CA 1
ATOM 1435 C C . PHE A 1 184 ? -13.955 5.522 -0.432 1.00 83.00 184 PHE A C 1
ATOM 1437 O O . PHE A 1 184 ? -14.649 4.822 0.306 1.00 83.00 184 PHE A O 1
ATOM 1444 N N . ASN A 1 185 ? -14.456 6.520 -1.161 1.00 83.50 185 ASN A N 1
ATOM 1445 C CA . ASN A 1 185 ? -15.882 6.810 -1.302 1.00 83.50 185 ASN A CA 1
ATOM 1446 C C . ASN A 1 185 ? -16.307 6.614 -2.762 1.00 83.50 185 ASN A C 1
ATOM 1448 O O . ASN A 1 185 ? -15.883 7.374 -3.637 1.00 83.50 185 ASN A O 1
ATOM 1452 N N . ASN A 1 186 ? -17.164 5.619 -3.008 1.00 76.12 186 ASN A N 1
ATOM 1453 C CA . ASN A 1 186 ? -17.623 5.255 -4.348 1.00 76.12 186 ASN A CA 1
ATOM 1454 C C . ASN A 1 186 ? -18.618 6.250 -4.975 1.00 76.12 186 ASN A C 1
ATOM 1456 O O . ASN A 1 186 ? -18.880 6.164 -6.173 1.00 76.12 186 ASN A O 1
ATOM 1460 N N . LEU A 1 187 ? -19.202 7.164 -4.193 1.00 70.94 187 LEU A N 1
ATOM 1461 C CA . LEU A 1 187 ? -20.225 8.082 -4.685 1.00 70.94 187 LEU A CA 1
ATOM 1462 C C . LEU A 1 187 ? -19.640 9.336 -5.329 1.00 70.94 187 LEU A C 1
ATOM 1464 O O . LEU A 1 187 ? -18.618 9.858 -4.902 1.00 70.94 187 LEU A O 1
ATOM 1468 N N . ASP A 1 188 ? -20.436 9.951 -6.207 1.00 68.31 188 ASP A N 1
ATOM 1469 C CA . ASP A 1 188 ? -20.219 11.299 -6.758 1.00 68.31 188 ASP A CA 1
ATOM 1470 C C . ASP A 1 188 ? -20.485 12.438 -5.742 1.00 68.31 188 ASP A C 1
ATOM 1472 O O . ASP A 1 188 ? -20.516 13.623 -6.095 1.00 68.31 188 ASP A O 1
ATOM 1476 N N . SER A 1 189 ? -20.736 12.106 -4.471 1.00 71.12 189 SER A N 1
ATOM 1477 C CA . SER A 1 189 ? -21.044 13.074 -3.413 1.00 71.12 189 SER A CA 1
ATOM 1478 C C . SER A 1 189 ? -20.316 12.767 -2.107 1.00 71.12 189 SER A C 1
ATOM 1480 O O . SER A 1 189 ? -20.079 11.607 -1.782 1.00 71.12 189 SER A O 1
ATOM 1482 N N . THR A 1 190 ? -19.960 13.816 -1.361 1.00 76.94 190 THR A N 1
ATOM 1483 C CA . THR A 1 190 ? -19.233 13.688 -0.095 1.00 76.94 190 THR A CA 1
ATOM 1484 C C . THR A 1 190 ? -20.058 12.900 0.928 1.00 76.94 190 THR A C 1
ATOM 1486 O O . THR A 1 190 ? -21.116 13.360 1.378 1.00 76.94 190 THR A O 1
ATOM 1489 N N . ALA A 1 191 ? -19.557 11.738 1.340 1.00 79.88 191 ALA A N 1
ATOM 1490 C CA . ALA A 1 191 ? -20.145 10.933 2.405 1.00 79.88 191 ALA A CA 1
ATOM 1491 C C . ALA A 1 191 ? -19.612 11.369 3.776 1.00 79.88 191 ALA A C 1
ATOM 1493 O O . ALA A 1 191 ? -18.546 11.975 3.882 1.00 79.88 191 ALA A O 1
ATOM 1494 N N . HIS A 1 192 ? -20.364 11.091 4.843 1.00 79.44 192 HIS A N 1
ATOM 1495 C CA . HIS A 1 192 ? -19.952 11.429 6.207 1.00 79.44 192 HIS A CA 1
ATOM 1496 C C . HIS A 1 192 ? -19.927 10.184 7.079 1.00 79.44 192 HIS A C 1
ATOM 1498 O O . HIS A 1 192 ? -20.958 9.765 7.604 1.00 79.44 192 HIS A O 1
ATOM 1504 N N . ALA A 1 193 ? -18.741 9.621 7.269 1.00 81.69 193 ALA A N 1
ATOM 1505 C CA . ALA A 1 193 ? -18.577 8.367 7.987 1.00 81.69 193 ALA A CA 1
ATOM 1506 C C . ALA A 1 193 ? -18.023 8.566 9.399 1.00 81.69 193 ALA A C 1
ATOM 1508 O O . ALA A 1 193 ? -17.540 9.637 9.789 1.00 81.69 193 ALA A O 1
ATOM 1509 N N . ARG A 1 194 ? -18.091 7.504 10.196 1.00 80.25 194 ARG A N 1
ATOM 1510 C CA . ARG A 1 194 ? -17.393 7.405 11.474 1.00 80.25 194 ARG A CA 1
ATOM 1511 C C . ARG A 1 194 ? -16.241 6.421 11.322 1.00 80.25 194 ARG A C 1
ATOM 1513 O O . ARG A 1 194 ? -16.463 5.267 10.988 1.00 80.25 194 ARG A O 1
ATOM 1520 N N . LEU A 1 195 ? -15.026 6.873 11.623 1.00 86.94 195 LEU A N 1
ATOM 1521 C CA . LEU A 1 195 ? -13.828 6.033 11.595 1.00 86.94 195 LEU A CA 1
ATOM 1522 C C . LEU A 1 195 ? -13.402 5.713 13.026 1.00 86.94 195 LEU A C 1
ATOM 1524 O O . LEU A 1 195 ? -13.417 6.592 13.895 1.00 86.94 195 LEU A O 1
ATOM 1528 N N . SER A 1 196 ? -13.004 4.473 13.296 1.00 84.81 196 SER A N 1
ATOM 1529 C CA . SER A 1 196 ? -12.482 4.070 14.601 1.00 84.81 196 SER A CA 1
ATOM 1530 C C . SER A 1 196 ? -11.183 3.287 14.479 1.00 84.81 196 SER A C 1
ATOM 1532 O O . SER A 1 196 ? -10.990 2.526 13.535 1.00 84.81 196 SER A O 1
ATOM 1534 N N . CYS A 1 197 ? -10.299 3.473 15.455 1.00 95.56 197 CYS A N 1
ATOM 1535 C CA . CYS A 1 197 ? -9.080 2.697 15.621 1.00 95.56 197 CYS A CA 1
ATOM 1536 C C . CYS A 1 197 ? -9.049 2.124 17.037 1.00 95.56 197 CYS A C 1
ATOM 1538 O O . CYS A 1 197 ? -9.251 2.843 18.020 1.00 95.56 197 CYS A O 1
ATOM 1540 N N . LYS A 1 198 ? -8.767 0.827 17.155 1.00 94.81 198 LYS A N 1
ATOM 1541 C CA . LYS A 1 198 ? -8.552 0.138 18.430 1.00 94.81 198 LYS A CA 1
ATOM 1542 C C . LYS A 1 198 ? -7.260 -0.645 18.359 1.00 94.81 198 LYS A C 1
ATOM 1544 O O . LYS A 1 198 ? -7.060 -1.405 17.419 1.00 94.81 198 LYS A O 1
ATOM 1549 N N . ILE A 1 199 ? -6.411 -0.521 19.374 1.00 97.38 199 ILE A N 1
ATOM 1550 C CA . ILE A 1 199 ? -5.194 -1.332 19.471 1.00 97.38 199 ILE A CA 1
ATOM 1551 C C . ILE A 1 199 ? -5.290 -2.217 20.702 1.00 97.38 199 ILE A C 1
ATOM 1553 O O . ILE A 1 199 ? -5.531 -1.748 21.819 1.00 97.38 199 ILE A O 1
ATOM 1557 N N . LYS A 1 200 ? -5.101 -3.514 20.479 1.00 96.94 200 LYS A N 1
ATOM 1558 C CA . LYS A 1 200 ? -5.138 -4.559 21.495 1.00 96.94 200 LYS A CA 1
ATOM 1559 C C . LYS A 1 200 ? -3.736 -5.086 21.755 1.00 96.94 200 LYS A C 1
ATOM 1561 O O . LYS A 1 200 ? -3.034 -5.437 20.811 1.00 96.94 200 LYS A O 1
ATOM 1566 N N . ASP A 1 201 ? -3.352 -5.186 23.022 1.00 95.75 201 ASP A N 1
ATOM 1567 C CA . ASP A 1 201 ? -2.172 -5.945 23.445 1.00 95.75 201 ASP A CA 1
ATOM 1568 C C . ASP A 1 201 ? -2.476 -7.438 23.261 1.00 95.75 201 ASP A C 1
ATOM 1570 O O . ASP A 1 201 ? -3.424 -7.966 23.842 1.00 95.75 201 ASP A O 1
ATOM 1574 N N . ARG A 1 202 ? -1.710 -8.134 22.417 1.00 94.12 202 ARG A N 1
ATOM 1575 C CA . ARG A 1 202 ? -1.977 -9.541 22.080 1.00 94.12 202 ARG A CA 1
ATOM 1576 C C . ARG A 1 202 ? -1.608 -10.512 23.201 1.00 94.12 202 ARG A C 1
ATOM 1578 O O . ARG A 1 202 ? -2.030 -11.665 23.150 1.00 94.12 202 ARG A O 1
ATOM 1585 N N . GLN A 1 203 ? -0.837 -10.082 24.200 1.00 90.12 203 GLN A N 1
ATOM 1586 C CA . GLN A 1 203 ? -0.501 -10.916 25.354 1.00 90.12 203 GLN A CA 1
ATOM 1587 C C . GLN A 1 203 ? -1.612 -10.876 26.403 1.00 90.12 203 GLN A C 1
ATOM 1589 O O . GLN A 1 203 ? -2.024 -11.924 26.901 1.00 90.12 203 GLN A O 1
ATOM 1594 N N . THR A 1 204 ? -2.103 -9.682 26.741 1.00 94.69 204 THR A N 1
ATOM 1595 C CA . THR A 1 204 ? -3.171 -9.515 27.745 1.00 94.69 204 THR A CA 1
ATOM 1596 C C . THR A 1 204 ? -4.570 -9.621 27.145 1.00 94.69 204 THR A C 1
ATOM 1598 O O . THR A 1 204 ? -5.529 -9.876 27.871 1.00 94.69 204 THR A O 1
ATOM 1601 N N . MET A 1 205 ? -4.687 -9.465 25.823 1.00 92.25 205 MET A N 1
ATOM 1602 C CA . MET A 1 205 ? -5.936 -9.340 25.065 1.00 92.25 205 MET A CA 1
ATOM 1603 C C . MET A 1 205 ? -6.769 -8.101 25.432 1.00 92.25 205 MET A C 1
ATOM 1605 O O . MET A 1 205 ? -7.938 -8.011 25.047 1.00 92.25 205 MET A O 1
ATOM 1609 N N . GLU A 1 206 ? -6.178 -7.137 26.141 1.00 95.81 206 GLU A N 1
ATOM 1610 C CA . GLU A 1 206 ? -6.826 -5.887 26.534 1.00 95.81 206 GLU A CA 1
ATOM 1611 C C . GLU A 1 206 ? -6.673 -4.814 25.451 1.00 95.81 206 GLU A C 1
ATOM 1613 O O . GLU A 1 206 ? -5.629 -4.698 24.804 1.00 95.81 206 GLU A O 1
ATOM 1618 N N . ASN A 1 207 ? -7.714 -3.998 25.271 1.00 94.44 207 ASN A N 1
ATOM 1619 C CA . ASN A 1 207 ? -7.614 -2.796 24.449 1.00 94.44 207 ASN A CA 1
ATOM 1620 C C . ASN A 1 207 ? -6.796 -1.752 25.217 1.00 94.44 207 ASN A C 1
ATOM 1622 O O . ASN A 1 207 ? -7.193 -1.323 26.300 1.00 94.44 207 ASN A O 1
ATOM 1626 N N . VAL A 1 208 ? -5.666 -1.348 24.646 1.00 97.12 208 VAL A N 1
ATOM 1627 C CA . VAL A 1 208 ? -4.736 -0.369 25.235 1.00 97.12 208 VAL A CA 1
ATOM 1628 C C . VAL A 1 208 ? -4.855 1.011 24.590 1.00 97.12 208 VAL A C 1
ATOM 1630 O O . VAL A 1 208 ? -4.306 1.986 25.096 1.00 97.12 208 VAL A O 1
ATOM 1633 N N . TYR A 1 209 ? -5.585 1.098 23.482 1.00 97.88 209 TYR A N 1
ATOM 1634 C CA . TYR A 1 209 ? -5.855 2.332 22.762 1.00 97.88 209 TYR A CA 1
ATOM 1635 C C . TYR A 1 209 ? -7.204 2.239 22.056 1.00 97.88 209 TYR A C 1
ATOM 1637 O O . TYR A 1 209 ? -7.572 1.189 21.522 1.00 97.88 209 TYR A O 1
ATOM 1645 N N . GLU A 1 210 ? -7.911 3.361 22.042 1.00 93.88 210 GLU A N 1
ATOM 1646 C CA . GLU A 1 210 ? -9.126 3.577 21.272 1.00 93.88 210 GLU A CA 1
ATOM 1647 C C . GLU A 1 210 ? -9.181 5.056 20.883 1.00 93.88 210 GLU A C 1
ATOM 1649 O O . GLU A 1 210 ? -8.898 5.940 21.707 1.00 93.88 210 GLU A O 1
ATOM 1654 N N . ASP A 1 211 ? -9.522 5.311 19.626 1.00 96.44 211 ASP A N 1
ATOM 1655 C CA . ASP A 1 211 ? -9.820 6.644 19.126 1.00 96.44 211 ASP A CA 1
ATOM 1656 C C . ASP A 1 211 ? -10.880 6.595 18.026 1.00 96.44 211 ASP A C 1
ATOM 1658 O O . ASP A 1 211 ? -11.045 5.585 17.337 1.00 96.44 211 ASP A O 1
ATOM 1662 N N . ILE A 1 212 ? -11.647 7.678 17.914 1.00 84.44 212 ILE A N 1
ATOM 1663 C CA . ILE A 1 212 ? -12.803 7.772 17.023 1.00 84.44 212 ILE A CA 1
ATOM 1664 C C . ILE A 1 212 ? -12.796 9.145 16.360 1.00 84.44 212 ILE A C 1
ATOM 1666 O O . ILE A 1 212 ? -12.970 10.168 17.028 1.00 84.44 212 ILE A O 1
ATOM 1670 N N . LEU A 1 213 ? -12.717 9.156 15.034 1.00 79.00 213 LEU A N 1
ATOM 1671 C CA . LEU A 1 213 ? -12.986 10.339 14.232 1.00 79.00 213 LEU A CA 1
ATOM 1672 C C . LEU A 1 213 ? -14.483 10.359 13.927 1.00 79.00 213 LEU A C 1
ATOM 1674 O O . LEU A 1 213 ? -15.024 9.492 13.240 1.00 79.00 213 LEU A O 1
ATOM 1678 N N . SER A 1 214 ? -15.179 11.320 14.527 1.00 71.38 214 SER A N 1
ATOM 1679 C CA . SER A 1 214 ? -16.626 11.446 14.374 1.00 71.38 214 SER A CA 1
ATOM 1680 C C . SER A 1 214 ? -16.943 12.355 13.196 1.00 71.38 214 SER A C 1
ATOM 1682 O O . SER A 1 214 ? -16.519 13.507 13.212 1.00 71.38 214 SER A O 1
ATOM 1684 N N . VAL A 1 215 ? -17.761 11.872 12.255 1.00 72.50 215 VAL A N 1
ATOM 1685 C CA . VAL A 1 215 ? -18.306 12.668 11.142 1.00 72.50 215 VAL A CA 1
ATOM 1686 C C . VAL A 1 215 ? -17.187 13.202 10.241 1.00 72.50 215 VAL A C 1
ATOM 1688 O O . VAL A 1 215 ? -16.911 14.399 10.186 1.00 72.50 215 VAL A O 1
ATOM 1691 N N . VAL A 1 216 ? -16.515 12.274 9.569 1.00 77.75 216 VAL A N 1
ATOM 1692 C CA . VAL A 1 216 ? -15.417 12.535 8.639 1.00 77.75 216 VAL A CA 1
ATOM 1693 C C . VAL A 1 216 ? -15.990 12.742 7.234 1.00 77.75 216 VAL A C 1
ATOM 1695 O O . VAL A 1 216 ? -16.684 11.839 6.764 1.00 77.75 216 VAL A O 1
ATOM 1698 N N . PRO A 1 217 ? -15.746 13.892 6.576 1.00 78.12 217 PRO A N 1
ATOM 1699 C CA . PRO A 1 217 ? -16.112 14.073 5.177 1.00 78.12 217 PRO A CA 1
ATOM 1700 C C . PRO A 1 217 ? -15.154 13.264 4.296 1.00 78.12 217 PRO A C 1
ATOM 1702 O O . PRO A 1 217 ? -13.941 13.461 4.387 1.00 78.12 217 PRO A O 1
ATOM 1705 N N . LEU A 1 218 ? -15.708 12.359 3.491 1.00 81.94 218 LEU A N 1
ATOM 1706 C CA . LEU A 1 218 ? -14.988 11.541 2.513 1.00 81.94 218 LEU A CA 1
ATOM 1707 C C . LEU A 1 218 ? -15.303 12.081 1.119 1.00 81.94 218 LEU A C 1
ATOM 1709 O O . LEU A 1 218 ? -16.474 12.055 0.717 1.00 81.94 218 LEU A O 1
ATOM 1713 N N . GLU A 1 219 ? -14.316 12.613 0.403 1.00 79.88 219 GLU A N 1
ATOM 1714 C CA . GLU A 1 219 ? -14.586 13.242 -0.891 1.00 79.88 219 GLU A CA 1
ATOM 1715 C C . GLU A 1 219 ? -14.822 12.198 -2.005 1.00 79.88 219 GLU A C 1
ATOM 1717 O O . GLU A 1 219 ? -14.282 11.093 -1.955 1.00 79.88 219 GLU A O 1
ATOM 1722 N N . PRO A 1 220 ? -15.677 12.506 -2.998 1.00 71.69 220 PRO A N 1
ATOM 1723 C CA . PRO A 1 220 ? -16.007 11.610 -4.109 1.00 71.69 220 PRO A CA 1
ATOM 1724 C C . PRO A 1 220 ? -14.796 11.103 -4.886 1.00 71.69 220 PRO A C 1
ATOM 1726 O O . PRO A 1 220 ? -14.032 11.912 -5.412 1.00 71.69 220 PRO A O 1
ATOM 1729 N N . GLY A 1 221 ? -14.667 9.785 -5.048 1.00 63.06 221 GLY A N 1
ATOM 1730 C CA . GLY A 1 221 ? -13.661 9.187 -5.931 1.00 63.06 221 GLY A CA 1
ATOM 1731 C C . GLY A 1 221 ? -12.204 9.436 -5.520 1.00 63.06 221 GLY A C 1
ATOM 1732 O O . GLY A 1 221 ? -11.301 9.113 -6.293 1.00 63.06 221 GLY A O 1
ATOM 1733 N N . GLU A 1 222 ? -11.963 10.002 -4.334 1.00 60.66 222 GLU A N 1
ATOM 1734 C CA . GLU A 1 222 ? -10.630 10.225 -3.779 1.00 60.66 222 GLU A CA 1
ATOM 1735 C C . GLU A 1 222 ? -10.289 9.142 -2.743 1.00 60.66 222 GLU A C 1
ATOM 1737 O O . GLU A 1 222 ? -11.150 8.612 -2.038 1.00 60.66 222 GLU A O 1
ATOM 1742 N N . ASN A 1 223 ? -9.001 8.800 -2.675 1.00 70.94 223 ASN A N 1
ATOM 1743 C CA . ASN A 1 223 ? -8.446 7.928 -1.647 1.00 70.94 223 ASN A CA 1
ATOM 1744 C C . ASN A 1 223 ? -7.867 8.812 -0.537 1.00 70.94 223 ASN A C 1
ATOM 1746 O O . ASN A 1 223 ? -6.741 9.303 -0.651 1.00 70.94 223 ASN A O 1
ATOM 1750 N N . ASP A 1 224 ? -8.628 9.011 0.534 1.00 75.75 224 ASP A N 1
ATOM 1751 C CA . ASP A 1 224 ? -8.257 9.914 1.621 1.00 75.75 224 ASP A CA 1
ATOM 1752 C C . ASP A 1 224 ? -7.564 9.170 2.771 1.00 75.75 224 ASP A C 1
ATOM 1754 O O . ASP A 1 224 ? -8.024 8.118 3.233 1.00 75.75 224 ASP A O 1
ATOM 1758 N N . ILE A 1 225 ? -6.456 9.732 3.275 1.00 76.88 225 ILE A N 1
ATOM 1759 C CA . ILE A 1 225 ? -5.790 9.237 4.489 1.00 76.88 225 ILE A CA 1
ATOM 1760 C C . ILE A 1 225 ? -6.324 9.953 5.726 1.00 76.88 225 ILE A C 1
ATOM 1762 O O . ILE A 1 225 ? -6.253 11.180 5.843 1.00 76.88 225 ILE A O 1
ATOM 1766 N N . TYR A 1 226 ? -6.737 9.163 6.716 1.00 83.69 226 TYR A N 1
ATOM 1767 C CA . TYR A 1 226 ? -7.182 9.657 8.013 1.00 83.69 226 TYR A CA 1
ATOM 1768 C C . TYR A 1 226 ? -6.277 9.175 9.140 1.00 83.69 226 TYR A C 1
ATOM 1770 O O . TYR A 1 226 ? -6.140 7.975 9.388 1.00 83.69 226 TYR A O 1
ATOM 1778 N N . GLY A 1 227 ? -5.686 10.144 9.841 1.00 86.94 227 GLY A N 1
ATOM 1779 C CA . GLY A 1 227 ? -4.869 9.926 11.029 1.00 86.94 227 GLY A CA 1
ATOM 1780 C C . GLY A 1 227 ? -5.672 10.043 12.322 1.00 86.94 227 GLY A C 1
ATOM 1781 O O . GLY A 1 227 ? -6.470 10.965 12.501 1.00 86.94 227 GLY A O 1
ATOM 1782 N N . PHE A 1 228 ? -5.429 9.117 13.243 1.00 95.38 228 PHE A N 1
ATOM 1783 C CA . PHE A 1 228 ? -5.987 9.122 14.595 1.00 95.38 228 PHE A CA 1
ATOM 1784 C C . PHE A 1 228 ? -5.023 9.791 15.584 1.00 95.38 228 PHE A C 1
ATOM 1786 O O . PHE A 1 228 ? -3.905 10.166 15.247 1.00 95.38 228 PHE A O 1
ATOM 1793 N N . ARG A 1 229 ? -5.417 9.935 16.848 1.00 93.31 229 ARG A N 1
ATOM 1794 C CA . ARG A 1 229 ? -4.526 10.410 17.914 1.00 93.31 229 ARG A CA 1
ATOM 1795 C C . ARG A 1 229 ? -3.306 9.501 18.064 1.00 93.31 229 ARG A C 1
ATOM 1797 O O . ARG A 1 229 ? -3.431 8.283 17.999 1.00 93.31 229 ARG A O 1
ATOM 1804 N N . ASP A 1 230 ? -2.156 10.078 18.388 1.00 93.75 230 ASP A N 1
ATOM 1805 C CA . ASP A 1 230 ? -0.933 9.300 18.581 1.00 93.75 230 ASP A CA 1
ATOM 1806 C C . ASP A 1 230 ? -1.088 8.156 19.599 1.00 93.75 230 ASP A C 1
ATOM 1808 O O . ASP A 1 230 ? -1.664 8.313 20.685 1.00 93.75 230 ASP A O 1
ATOM 1812 N N . PHE A 1 231 ? -0.510 7.008 19.250 1.00 96.19 231 PHE A N 1
ATOM 1813 C CA . PHE A 1 231 ? -0.314 5.854 20.114 1.00 96.19 231 PHE A CA 1
ATOM 1814 C C . PHE A 1 231 ? 1.178 5.670 20.400 1.00 96.19 231 PHE A C 1
ATOM 1816 O O . PHE A 1 231 ? 2.016 5.778 19.510 1.00 96.19 231 PHE A O 1
ATOM 1823 N N . THR A 1 232 ? 1.520 5.369 21.652 1.00 94.94 232 THR A N 1
ATOM 1824 C CA . THR A 1 232 ? 2.895 5.073 22.069 1.00 94.94 232 THR A CA 1
ATOM 1825 C C . THR A 1 232 ? 2.969 3.617 22.524 1.00 94.94 232 THR A C 1
ATOM 1827 O O . THR A 1 232 ? 2.498 3.313 23.624 1.00 94.94 232 THR A O 1
ATOM 1830 N N . PRO A 1 233 ? 3.522 2.702 21.710 1.00 91.38 233 PRO A N 1
ATOM 1831 C CA . PRO A 1 233 ? 3.620 1.302 22.086 1.00 91.38 233 PRO A CA 1
ATOM 1832 C C . PRO A 1 233 ? 4.685 1.092 23.168 1.00 91.38 233 PRO A C 1
ATOM 1834 O O . PRO A 1 233 ? 5.762 1.686 23.132 1.00 91.38 233 PRO A O 1
ATOM 1837 N N . GLU A 1 234 ? 4.422 0.195 24.112 1.00 90.50 234 GLU A N 1
ATOM 1838 C CA . GLU A 1 234 ? 5.433 -0.268 25.062 1.00 90.50 234 GLU A CA 1
ATOM 1839 C C . GLU A 1 234 ? 6.345 -1.299 24.388 1.00 90.50 234 GLU A C 1
ATOM 1841 O O . GLU A 1 234 ? 5.899 -2.153 23.622 1.00 90.50 234 GLU A O 1
ATOM 1846 N N . GLY A 1 235 ? 7.637 -1.248 24.700 1.00 87.06 235 GLY A N 1
ATOM 1847 C CA . GLY A 1 235 ? 8.610 -2.152 24.094 1.00 87.06 235 GLY A CA 1
ATOM 1848 C C . GLY A 1 235 ? 8.476 -3.613 24.514 1.00 87.06 235 GLY A C 1
ATOM 1849 O O . GLY A 1 235 ? 8.156 -3.927 25.659 1.00 87.06 235 GLY A O 1
ATOM 1850 N N . GLY A 1 236 ? 8.792 -4.515 23.582 1.00 83.06 236 GLY A N 1
ATOM 1851 C CA . GLY A 1 236 ? 8.763 -5.964 23.791 1.00 83.06 236 GLY A CA 1
ATOM 1852 C C . GLY A 1 236 ? 7.360 -6.568 23.736 1.00 83.06 236 GLY A C 1
ATOM 1853 O O . GLY A 1 236 ? 7.171 -7.703 24.179 1.00 83.06 236 GLY A O 1
ATOM 1854 N N . LYS A 1 237 ? 6.383 -5.821 23.216 1.00 90.00 237 LYS A N 1
ATOM 1855 C CA . LYS A 1 237 ? 4.990 -6.245 23.098 1.00 90.00 237 LYS A CA 1
ATOM 1856 C C . LYS A 1 237 ? 4.574 -6.454 21.651 1.00 90.00 237 LYS A C 1
ATOM 1858 O O . LYS A 1 237 ? 5.163 -5.904 20.723 1.00 90.00 237 LYS A O 1
ATOM 1863 N N . GLU A 1 238 ? 3.535 -7.261 21.491 1.00 92.56 238 GLU A N 1
ATOM 1864 C CA . GLU A 1 238 ? 2.865 -7.492 20.220 1.00 92.56 238 GLU A CA 1
ATOM 1865 C C . GLU A 1 238 ? 1.435 -6.967 20.315 1.00 92.56 238 GLU A C 1
ATOM 1867 O O . GLU A 1 238 ? 0.747 -7.171 21.319 1.00 92.56 238 GLU A O 1
ATOM 1872 N N . TYR A 1 239 ? 0.993 -6.298 19.263 1.00 94.19 239 TYR A N 1
ATOM 1873 C CA . TYR A 1 239 ? -0.268 -5.588 19.194 1.00 94.19 239 TYR A CA 1
ATOM 1874 C C . TYR A 1 239 ? -1.057 -5.998 17.948 1.00 94.19 239 TYR A C 1
ATOM 1876 O O . TYR A 1 239 ? -0.494 -6.479 16.966 1.00 94.19 239 TYR A O 1
ATOM 1884 N N . ASN A 1 240 ? -2.371 -5.800 17.987 1.00 95.62 240 ASN A N 1
ATOM 1885 C CA . ASN A 1 240 ? -3.259 -5.860 16.828 1.00 95.62 240 ASN A CA 1
ATOM 1886 C C . ASN A 1 240 ? -4.017 -4.533 16.753 1.00 95.62 240 ASN A C 1
ATOM 1888 O O . ASN A 1 240 ? -4.696 -4.169 17.716 1.00 95.62 240 ASN A O 1
ATOM 1892 N N . ALA A 1 241 ? -3.853 -3.803 15.654 1.00 89.69 241 ALA A N 1
ATOM 1893 C CA . ALA A 1 241 ? -4.631 -2.611 15.352 1.00 89.69 241 ALA A CA 1
ATOM 1894 C C . ALA A 1 241 ? -5.826 -3.017 14.491 1.00 89.69 241 ALA A C 1
ATOM 1896 O O . ALA A 1 241 ? -5.622 -3.599 13.433 1.00 89.69 241 ALA A O 1
ATOM 1897 N N . LEU A 1 242 ? -7.037 -2.714 14.946 1.00 91.31 242 LEU A N 1
ATOM 1898 C CA . LEU A 1 242 ? -8.285 -2.873 14.212 1.00 91.31 242 LEU A CA 1
ATOM 1899 C C . LEU A 1 242 ? -8.803 -1.487 13.853 1.00 91.31 242 LEU A C 1
ATOM 1901 O O . LEU A 1 242 ? -8.958 -0.636 14.733 1.00 91.31 242 LEU A O 1
ATOM 1905 N N . PHE A 1 243 ? -9.115 -1.300 12.583 1.00 93.94 243 PHE A N 1
ATOM 1906 C CA . PHE A 1 243 ? -9.758 -0.107 12.074 1.00 93.94 243 PHE A CA 1
ATOM 1907 C C . PHE A 1 243 ? -11.138 -0.455 11.553 1.00 93.94 243 PHE A C 1
ATOM 1909 O O . PHE A 1 243 ? -11.328 -1.524 10.970 1.00 93.94 243 PHE A O 1
ATOM 1916 N N . THR A 1 244 ? -12.086 0.441 11.794 1.00 86.19 244 THR A N 1
ATOM 1917 C CA . THR A 1 244 ? -13.449 0.302 11.295 1.00 86.19 244 THR A CA 1
ATOM 1918 C C . THR A 1 244 ? -13.925 1.606 10.685 1.00 86.19 244 THR A C 1
ATOM 1920 O O . THR A 1 244 ? -13.654 2.692 11.206 1.00 86.19 244 THR A O 1
ATOM 1923 N N . LEU A 1 245 ? -14.679 1.458 9.620 1.00 86.94 245 LEU A N 1
ATOM 1924 C CA . LEU A 1 245 ? -15.469 2.441 8.921 1.00 86.94 245 LEU A CA 1
ATOM 1925 C C . LEU A 1 245 ? -16.932 2.112 9.233 1.00 86.94 245 LEU A C 1
ATOM 1927 O O . LEU A 1 245 ? -17.318 0.951 9.314 1.00 86.94 245 LEU A O 1
ATOM 1931 N N . GLU A 1 246 ? -17.712 3.122 9.595 1.00 78.19 246 GLU A N 1
ATOM 1932 C CA . GLU A 1 246 ? -19.124 2.953 9.916 1.00 78.19 246 GLU A CA 1
ATOM 1933 C C . GLU A 1 246 ? -19.925 4.034 9.190 1.00 78.19 246 GLU A C 1
ATOM 1935 O O . GLU A 1 246 ? -19.801 5.229 9.501 1.00 78.19 246 GLU A O 1
ATOM 1940 N N . HIS A 1 247 ? -20.801 3.607 8.285 1.00 79.62 247 HIS A N 1
ATOM 1941 C CA . HIS A 1 247 ? -21.836 4.448 7.702 1.00 79.62 247 HIS A CA 1
ATOM 1942 C C . HIS A 1 247 ? -23.184 3.697 7.687 1.00 79.62 247 HIS A C 1
ATOM 1944 O O . HIS A 1 247 ? -23.237 2.522 7.343 1.00 79.62 247 HIS A O 1
ATOM 1950 N N . PRO A 1 248 ? -24.301 4.322 8.115 1.00 69.00 248 PRO A N 1
ATOM 1951 C CA . PRO A 1 248 ? -25.590 3.630 8.260 1.00 69.00 248 PRO A CA 1
ATOM 1952 C C . PRO A 1 248 ? -26.202 3.154 6.939 1.00 69.00 248 PRO A C 1
ATOM 1954 O O . PRO A 1 248 ? -27.003 2.222 6.950 1.00 69.00 248 PRO A O 1
ATOM 1957 N N . ASP A 1 249 ? -25.849 3.829 5.849 1.00 72.88 249 ASP A N 1
ATOM 1958 C CA . ASP A 1 249 ? -26.320 3.535 4.497 1.00 72.88 249 ASP A CA 1
ATOM 1959 C C . ASP A 1 249 ? -25.273 2.778 3.664 1.00 72.88 249 ASP A C 1
ATOM 1961 O O . ASP A 1 249 ? -25.473 2.641 2.461 1.00 72.88 249 ASP A O 1
ATOM 1965 N N . ASP A 1 250 ? -24.175 2.324 4.290 1.00 78.56 250 ASP A N 1
ATOM 1966 C CA . ASP A 1 250 ? -23.193 1.478 3.612 1.00 78.56 250 ASP A CA 1
ATOM 1967 C C . ASP A 1 250 ? -23.818 0.134 3.235 1.00 78.56 250 ASP A C 1
ATOM 1969 O O . ASP A 1 250 ? -24.449 -0.538 4.064 1.00 78.56 250 ASP A O 1
ATOM 1973 N N . VAL A 1 251 ? -23.683 -0.241 1.971 1.00 78.62 251 VAL A N 1
ATOM 1974 C CA . VAL A 1 251 ? -24.287 -1.452 1.418 1.00 78.62 251 VAL A CA 1
ATOM 1975 C C . VAL A 1 251 ? -23.385 -2.678 1.506 1.00 78.62 251 VAL A C 1
ATOM 1977 O O . VAL A 1 251 ? -23.909 -3.793 1.403 1.00 78.62 251 VAL A O 1
ATOM 1980 N N . ASN A 1 252 ? -22.082 -2.514 1.748 1.00 78.12 252 ASN A N 1
ATOM 1981 C CA . ASN A 1 252 ? -21.113 -3.607 1.742 1.00 78.12 252 ASN A CA 1
ATOM 1982 C C . ASN A 1 252 ? -20.261 -3.654 3.025 1.00 78.12 252 ASN A C 1
ATOM 1984 O O . ASN A 1 252 ? -19.060 -3.430 3.002 1.00 78.12 252 ASN A O 1
ATOM 1988 N N . PRO A 1 253 ? -20.819 -4.091 4.162 1.00 73.69 253 PRO A N 1
ATOM 1989 C CA . PRO A 1 253 ? -20.120 -4.041 5.450 1.00 73.69 253 PRO A CA 1
ATOM 1990 C C . PRO A 1 253 ? -18.889 -4.963 5.575 1.00 73.69 253 PRO A C 1
ATOM 1992 O O . PRO A 1 253 ? -18.232 -4.982 6.619 1.00 73.69 253 PRO A O 1
ATOM 1995 N N . ASP A 1 254 ? -18.584 -5.783 4.566 1.00 78.75 254 ASP A N 1
ATOM 1996 C CA . ASP A 1 254 ? -17.443 -6.701 4.594 1.00 78.75 254 ASP A CA 1
ATOM 1997 C C . ASP A 1 254 ? -16.105 -5.992 4.291 1.00 78.75 254 ASP A C 1
ATOM 1999 O O . ASP A 1 254 ? -15.047 -6.517 4.652 1.00 78.75 254 ASP A O 1
ATOM 2003 N N . ASN A 1 255 ? -16.129 -4.805 3.671 1.00 79.12 255 ASN A N 1
ATOM 2004 C CA . ASN A 1 255 ? -14.942 -3.990 3.364 1.00 79.12 255 ASN A CA 1
ATOM 2005 C C . ASN A 1 255 ? -14.713 -2.835 4.376 1.00 79.12 255 ASN A C 1
ATOM 2007 O O . ASN A 1 255 ? -13.701 -2.133 4.315 1.00 79.12 255 ASN A O 1
ATOM 2011 N N . ASP A 1 256 ? -15.594 -2.709 5.370 1.00 84.62 256 ASP A N 1
ATOM 2012 C CA . ASP A 1 256 ? -15.597 -1.653 6.388 1.00 84.62 256 ASP A CA 1
ATOM 2013 C C . ASP A 1 256 ? -14.523 -1.814 7.472 1.00 84.62 256 ASP A C 1
ATOM 2015 O O . ASP A 1 256 ? -14.366 -0.968 8.358 1.00 84.62 256 ASP A O 1
ATOM 2019 N N . TYR A 1 257 ? -13.786 -2.923 7.492 1.00 87.00 257 TYR A N 1
ATOM 2020 C CA . TYR A 1 257 ? -12.814 -3.174 8.547 1.00 87.00 257 TYR A CA 1
ATOM 2021 C C . TYR A 1 257 ? -11.541 -3.834 8.037 1.00 87.00 257 TYR A C 1
ATOM 2023 O O . TYR A 1 257 ? -11.546 -4.712 7.178 1.00 87.00 257 TYR A O 1
ATOM 2031 N N . LYS A 1 258 ? -10.420 -3.459 8.654 1.00 86.75 258 LYS A N 1
ATOM 2032 C CA . LYS A 1 258 ? -9.139 -4.155 8.502 1.00 86.75 258 LYS A CA 1
ATOM 2033 C C . LYS A 1 258 ? -8.413 -4.206 9.823 1.00 86.75 258 LYS A C 1
ATOM 2035 O O . LYS A 1 258 ? -8.514 -3.293 10.644 1.00 86.75 258 LYS A O 1
ATOM 2040 N N . ASP A 1 259 ? -7.630 -5.257 10.005 1.00 88.94 259 ASP A N 1
ATOM 2041 C CA . ASP A 1 259 ? -6.732 -5.375 11.134 1.00 88.94 259 ASP A CA 1
ATOM 2042 C C . ASP A 1 259 ? -5.297 -5.694 10.710 1.00 88.94 259 ASP A C 1
ATOM 2044 O O . ASP A 1 259 ? -5.019 -6.201 9.622 1.00 88.94 259 ASP A O 1
ATOM 2048 N N . LYS A 1 260 ? -4.348 -5.338 11.574 1.00 81.38 260 LYS A N 1
ATOM 2049 C CA . LYS A 1 260 ? -2.927 -5.592 11.354 1.00 81.38 260 LYS A CA 1
ATOM 2050 C C . LYS A 1 260 ? -2.223 -5.877 12.664 1.00 81.38 260 LYS A C 1
ATOM 2052 O O . LYS A 1 260 ? -2.304 -5.105 13.621 1.00 81.38 260 LYS A O 1
ATOM 2057 N N . ASN A 1 261 ? -1.485 -6.981 12.686 1.00 85.38 261 ASN A N 1
ATOM 2058 C CA . ASN A 1 261 ? -0.569 -7.277 13.778 1.00 85.38 261 ASN A CA 1
ATOM 2059 C C . ASN A 1 261 ? 0.733 -6.494 13.593 1.00 85.38 261 ASN A C 1
ATOM 2061 O O . ASN A 1 261 ? 1.251 -6.405 12.479 1.00 85.38 261 ASN A O 1
ATOM 2065 N N . PHE A 1 262 ? 1.274 -5.975 14.691 1.00 82.88 262 PHE A N 1
ATOM 2066 C CA . PHE A 1 262 ? 2.585 -5.339 14.720 1.00 82.88 262 PHE A CA 1
ATOM 2067 C C . PHE A 1 262 ? 3.292 -5.599 16.041 1.00 82.88 262 PHE A C 1
ATOM 2069 O O . PHE A 1 262 ? 2.659 -5.907 17.053 1.00 82.88 262 PHE A O 1
ATOM 2076 N N . TYR A 1 263 ? 4.611 -5.464 16.047 1.00 84.12 263 TYR A N 1
ATOM 2077 C CA . TYR A 1 263 ? 5.405 -5.611 17.256 1.00 84.12 263 TYR A CA 1
ATOM 2078 C C . TYR A 1 263 ? 6.200 -4.347 17.564 1.00 84.12 263 TYR A C 1
ATOM 2080 O O . TYR A 1 263 ? 6.615 -3.616 16.670 1.00 84.12 263 TYR A O 1
ATOM 2088 N N . ALA A 1 264 ? 6.387 -4.080 18.852 1.00 82.50 264 ALA A N 1
ATOM 2089 C CA . ALA A 1 264 ? 7.111 -2.917 19.333 1.00 82.50 264 ALA A CA 1
ATOM 2090 C C . ALA A 1 264 ? 8.513 -3.329 19.772 1.00 82.50 264 ALA A C 1
ATOM 2092 O O . ALA A 1 264 ? 8.706 -3.950 20.825 1.00 82.50 264 ALA A O 1
ATOM 2093 N N . THR A 1 265 ? 9.508 -3.011 18.956 1.00 76.25 265 THR A N 1
ATOM 2094 C CA . THR A 1 265 ? 10.883 -3.450 19.193 1.00 76.25 265 THR A CA 1
ATOM 2095 C C . THR A 1 265 ? 11.573 -2.499 20.149 1.00 76.25 265 THR A C 1
ATOM 2097 O O . THR A 1 265 ? 11.566 -1.287 19.946 1.00 76.25 265 THR A O 1
ATOM 2100 N N . VAL A 1 266 ? 12.241 -3.044 21.170 1.00 60.09 266 VAL A N 1
ATOM 2101 C CA . VAL A 1 266 ? 13.190 -2.284 21.999 1.00 60.09 266 VAL A CA 1
ATOM 2102 C C . VAL A 1 266 ? 14.461 -2.050 21.175 1.00 60.09 266 VAL A C 1
ATOM 2104 O O . VAL A 1 266 ? 15.482 -2.706 21.372 1.00 60.09 266 VAL A O 1
ATOM 2107 N N . GLY A 1 267 ? 14.376 -1.166 20.186 1.00 52.84 267 GLY A N 1
ATOM 2108 C CA . GLY A 1 267 ? 15.533 -0.575 19.534 1.00 52.84 267 GLY A CA 1
ATOM 2109 C C . GLY A 1 267 ? 15.970 0.634 20.350 1.00 52.84 267 GLY A C 1
ATOM 2110 O O . GLY A 1 267 ? 15.162 1.501 20.650 1.00 52.84 267 GLY A O 1
ATOM 2111 N N . MET A 1 268 ? 17.231 0.677 20.767 1.00 42.59 268 MET A N 1
ATOM 2112 C CA . MET A 1 268 ? 17.837 1.919 21.232 1.00 42.59 268 MET A CA 1
ATOM 2113 C C . MET A 1 268 ? 18.343 2.634 19.980 1.00 42.59 268 MET A C 1
ATOM 2115 O O . MET A 1 268 ? 19.291 2.142 19.365 1.00 42.59 268 MET A O 1
ATOM 2119 N N . ASP A 1 269 ? 17.726 3.751 19.588 1.00 41.41 269 ASP A N 1
ATOM 2120 C CA . ASP A 1 269 ? 18.352 4.662 18.629 1.00 41.41 269 ASP A CA 1
ATOM 2121 C C . ASP A 1 269 ? 19.656 5.180 19.259 1.00 41.41 269 ASP A C 1
ATOM 2123 O O . ASP A 1 269 ? 19.666 5.919 20.246 1.00 41.41 269 ASP A O 1
ATOM 2127 N N . VAL A 1 270 ? 20.781 4.684 18.747 1.00 40.06 270 VAL A N 1
ATOM 2128 C CA . VAL A 1 270 ? 22.138 5.072 19.163 1.00 40.06 270 VAL A CA 1
ATOM 2129 C C . VAL A 1 270 ? 22.744 6.095 18.202 1.00 40.06 270 VAL A C 1
ATOM 2131 O O . VAL A 1 270 ? 23.958 6.312 18.218 1.00 40.06 270 VAL A O 1
ATOM 2134 N N . THR A 1 271 ? 21.919 6.722 17.361 1.00 40.38 271 THR A N 1
ATOM 2135 C CA . THR A 1 271 ? 22.347 7.681 16.351 1.00 40.38 271 THR A CA 1
ATOM 2136 C C . THR A 1 271 ? 21.850 9.105 16.626 1.00 40.38 271 THR A C 1
ATOM 2138 O O . THR A 1 271 ? 20.744 9.313 17.110 1.00 40.38 271 THR A O 1
ATOM 2141 N N . PRO A 1 272 ? 22.681 10.117 16.312 1.00 46.44 272 PRO A N 1
ATOM 2142 C CA . PRO A 1 272 ? 23.966 9.994 15.632 1.00 46.44 272 PRO A CA 1
ATOM 2143 C C . PRO A 1 272 ? 25.128 9.694 16.593 1.00 46.44 272 PRO A C 1
ATOM 2145 O O . PRO A 1 272 ? 25.254 10.291 17.661 1.00 46.44 272 PRO A O 1
ATOM 2148 N N . PHE A 1 273 ? 26.035 8.814 16.160 1.00 40.56 273 PHE A N 1
ATOM 2149 C CA . PHE A 1 273 ? 27.371 8.713 16.740 1.00 40.56 273 PHE A CA 1
ATOM 2150 C C . PHE A 1 273 ? 28.105 10.040 16.514 1.00 40.56 273 PHE A C 1
ATOM 2152 O O . PHE A 1 273 ? 28.096 10.583 15.407 1.00 40.56 273 PHE A O 1
ATOM 2159 N N . GLU A 1 274 ? 28.764 10.555 17.549 1.00 34.69 274 GLU A N 1
ATOM 2160 C CA . GLU A 1 274 ? 29.677 11.688 17.422 1.00 34.69 274 GLU A CA 1
ATOM 2161 C C . GLU A 1 274 ? 30.810 11.310 16.451 1.00 34.69 274 GLU A C 1
ATOM 2163 O O . GLU A 1 274 ? 31.623 10.428 16.736 1.00 34.69 274 GLU A O 1
ATOM 2168 N N . ILE A 1 275 ? 30.878 11.966 15.285 1.00 44.59 275 ILE A N 1
ATOM 2169 C CA . ILE A 1 275 ? 32.086 11.935 14.456 1.00 44.59 275 ILE A CA 1
ATOM 2170 C C . ILE A 1 275 ? 33.138 12.741 15.215 1.00 44.59 275 ILE A C 1
ATOM 2172 O O . ILE A 1 275 ? 33.170 13.972 15.143 1.00 44.59 275 ILE A O 1
ATOM 2176 N N . LEU A 1 276 ? 33.998 12.049 15.959 1.00 34.75 276 LEU A N 1
ATOM 2177 C CA . LEU A 1 276 ? 35.188 12.639 16.563 1.00 34.75 276 LEU A CA 1
ATOM 2178 C C . LEU A 1 276 ? 36.219 12.952 15.461 1.00 34.75 276 LEU A C 1
ATOM 2180 O O . LEU A 1 276 ? 37.190 12.223 15.298 1.00 34.75 276 LEU A O 1
ATOM 2184 N N . ALA A 1 277 ? 35.978 14.071 14.759 1.00 39.84 277 ALA A N 1
ATOM 2185 C CA . ALA A 1 277 ? 36.824 14.758 13.770 1.00 39.84 277 ALA A CA 1
ATOM 2186 C C . ALA A 1 277 ? 37.182 13.972 12.475 1.00 39.84 277 ALA A C 1
ATOM 2188 O O . ALA A 1 277 ? 37.124 12.746 12.466 1.00 39.84 277 ALA A O 1
ATOM 2189 N N . PRO A 1 278 ? 37.492 14.673 11.358 1.00 48.12 278 PRO A N 1
ATOM 2190 C CA . PRO A 1 278 ? 37.913 14.043 10.099 1.00 48.12 278 PRO A CA 1
ATOM 2191 C C . PRO A 1 278 ? 39.256 13.308 10.190 1.00 48.12 278 PRO A C 1
ATOM 2193 O O . PRO A 1 278 ? 40.120 13.728 10.996 1.00 48.12 278 PRO A O 1
#